Protein AF-A0A358SRI5-F1 (afdb_monomer_lite)

Radius of gyration: 33.89 Å; chains: 1; bounding box: 80×98×76 Å

Sequence (292 aa):
MRYRLMATYRGAPYEAGIGPTGADVVLFAACPPPEELGFEPATGHWRKQLPIQEVEAVWESRPTGMFRGERCIILDDLGDRLHLGYLGQDGYLAAQLGYWQVDRGVFELVTARDEVTDIVEERADYPRLPGRPAPGRDLQPAPAAPVSGPAPATCPPAGFSDSAPGADPSGSLPAGFSPAGLNDRSGVALPPAAERRLPLEAAAMEAAARHRAAAERDSRAARPAPASPAPRRRRSAQPVATQCIFAELAALAAIPESAYAIGAAVDGALCLVPTPAGYEVFSAAGGLRRDV

Structure (mmCIF, N/CA/C/O backbone):
data_AF-A0A358SRI5-F1
#
_entry.id   AF-A0A358SRI5-F1
#
loop_
_atom_site.group_PDB
_atom_site.id
_atom_site.type_symbol
_atom_site.label_atom_id
_atom_site.label_alt_id
_atom_site.label_comp_id
_atom_site.label_asym_id
_atom_site.label_entity_id
_atom_site.label_seq_id
_atom_site.pdbx_PDB_ins_code
_atom_site.Cartn_x
_atom_site.Cartn_y
_atom_site.Cartn_z
_atom_site.occupancy
_atom_site.B_iso_or_equiv
_atom_site.auth_seq_id
_atom_site.auth_comp_id
_atom_site.auth_asym_id
_atom_site.auth_atom_id
_atom_site.pdbx_PDB_model_num
ATOM 1 N N . MET A 1 1 ? -10.230 -3.582 -2.782 1.00 72.69 1 MET A N 1
ATOM 2 C CA . MET A 1 1 ? -9.403 -2.368 -2.940 1.00 72.69 1 MET A CA 1
ATOM 3 C C . MET A 1 1 ? -8.265 -2.459 -1.947 1.00 72.69 1 MET A C 1
ATOM 5 O O . MET A 1 1 ? -8.536 -2.563 -0.764 1.00 72.69 1 MET A O 1
ATOM 9 N N . ARG A 1 2 ? -7.018 -2.473 -2.414 1.00 80.31 2 ARG A N 1
ATOM 10 C CA . ARG A 1 2 ? -5.835 -2.591 -1.552 1.00 80.31 2 ARG A CA 1
ATOM 11 C C . ARG A 1 2 ? -4.827 -1.517 -1.915 1.00 80.31 2 ARG A C 1
ATOM 13 O O . ARG A 1 2 ? -4.828 -1.054 -3.060 1.00 80.31 2 ARG A O 1
ATOM 20 N N . TYR A 1 3 ? -3.966 -1.171 -0.968 1.00 83.38 3 TYR A N 1
ATOM 21 C CA . TYR A 1 3 ? -2.805 -0.341 -1.250 1.00 83.38 3 TYR A CA 1
ATOM 22 C C . TYR A 1 3 ? -1.967 -0.975 -2.368 1.00 83.38 3 TYR A C 1
ATOM 24 O O . TYR A 1 3 ? -1.599 -2.150 -2.296 1.00 83.38 3 TYR A O 1
ATOM 32 N N . ARG A 1 4 ? -1.687 -0.209 -3.423 1.00 90.00 4 ARG A N 1
ATOM 33 C CA . ARG A 1 4 ? -0.910 -0.684 -4.573 1.00 90.00 4 ARG A CA 1
ATOM 34 C C . ARG A 1 4 ? -0.118 0.448 -5.196 1.00 90.00 4 ARG A C 1
ATOM 36 O O . ARG A 1 4 ? -0.576 1.590 -5.254 1.00 90.00 4 ARG A O 1
ATOM 43 N N . LEU A 1 5 ? 1.052 0.112 -5.711 1.00 92.19 5 LEU A N 1
ATOM 44 C CA . LEU A 1 5 ? 1.815 1.021 -6.542 1.00 92.19 5 LEU A CA 1
ATOM 45 C C . LEU A 1 5 ? 1.329 0.898 -7.987 1.00 92.19 5 LEU A C 1
ATOM 47 O O . LEU A 1 5 ? 1.090 -0.199 -8.487 1.00 92.19 5 LEU A O 1
ATOM 51 N N . MET A 1 6 ? 1.170 2.033 -8.649 1.00 94.19 6 MET A N 1
ATOM 52 C CA . MET A 1 6 ? 0.674 2.146 -10.010 1.00 94.19 6 MET A CA 1
ATOM 53 C C . MET A 1 6 ? 1.664 2.945 -10.854 1.00 94.19 6 MET A C 1
ATOM 55 O O . MET A 1 6 ? 2.340 3.846 -10.354 1.00 94.19 6 MET A O 1
ATOM 59 N N . ALA A 1 7 ? 1.729 2.645 -12.146 1.00 94.12 7 ALA A N 1
ATOM 60 C CA . ALA A 1 7 ? 2.514 3.411 -13.100 1.00 94.12 7 ALA A CA 1
ATOM 61 C C . ALA A 1 7 ? 1.752 3.631 -14.409 1.00 94.12 7 ALA A C 1
ATOM 63 O O . ALA A 1 7 ? 1.018 2.756 -14.864 1.00 94.12 7 ALA A O 1
ATOM 64 N N . THR A 1 8 ? 1.949 4.794 -15.034 1.00 93.56 8 THR A N 1
ATOM 65 C CA . THR A 1 8 ? 1.432 5.079 -16.377 1.00 93.56 8 THR A CA 1
ATOM 66 C C . THR A 1 8 ? 2.497 4.683 -17.382 1.00 93.56 8 THR A C 1
ATOM 68 O O . THR A 1 8 ? 3.614 5.206 -17.346 1.00 93.56 8 THR A O 1
ATOM 71 N N . TYR A 1 9 ? 2.139 3.797 -18.304 1.00 92.88 9 TYR A N 1
ATOM 72 C CA . TYR A 1 9 ? 2.978 3.414 -19.430 1.00 92.88 9 TYR A CA 1
ATOM 73 C C . TYR A 1 9 ? 2.175 3.507 -20.725 1.00 92.88 9 TYR A C 1
ATOM 75 O O . TYR A 1 9 ? 1.124 2.878 -20.853 1.00 92.88 9 TYR A O 1
ATOM 83 N N . ARG A 1 10 ? 2.661 4.310 -21.679 1.00 90.75 10 ARG A N 1
ATOM 84 C CA . ARG A 1 10 ? 1.976 4.614 -22.947 1.00 90.75 10 ARG A CA 1
ATOM 85 C C . ARG A 1 10 ? 0.519 5.054 -22.737 1.00 90.75 10 ARG A C 1
ATOM 87 O O . ARG A 1 10 ? -0.390 4.554 -23.394 1.00 90.75 10 ARG A O 1
ATOM 94 N N . GLY A 1 11 ? 0.300 5.953 -21.778 1.00 89.19 11 GLY A N 1
ATOM 95 C CA . GLY A 1 11 ? -1.018 6.503 -21.443 1.00 89.19 11 GLY A CA 1
ATOM 96 C C . GLY A 1 11 ? -1.978 5.583 -20.671 1.00 89.19 11 GLY A C 1
ATOM 97 O O . GLY A 1 11 ? -3.072 6.029 -20.331 1.00 89.19 11 GLY A O 1
ATOM 98 N N . ALA A 1 12 ? -1.600 4.339 -20.351 1.00 90.69 12 ALA A N 1
ATOM 99 C CA . ALA A 1 12 ? -2.437 3.408 -19.586 1.00 90.69 12 ALA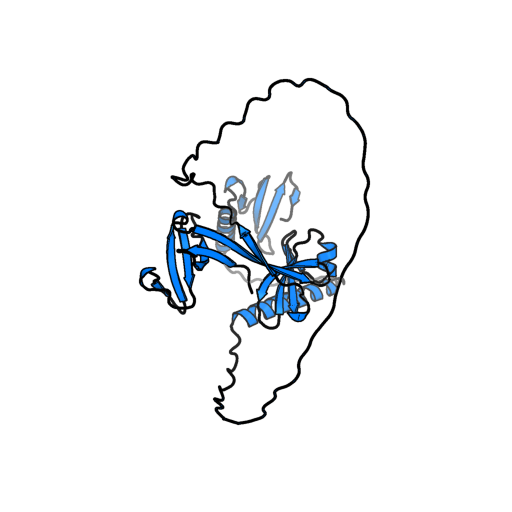 A CA 1
ATOM 100 C C . ALA A 1 12 ? -1.861 3.124 -18.182 1.00 90.69 12 ALA A C 1
ATOM 102 O O . ALA A 1 12 ? -0.640 2.998 -18.045 1.00 90.69 12 ALA A O 1
ATOM 103 N N . PRO A 1 13 ? -2.704 3.022 -17.133 1.00 92.38 13 PRO A N 1
ATOM 104 C CA . PRO A 1 13 ? -2.262 2.683 -15.785 1.00 92.38 13 PRO A CA 1
ATOM 105 C C . PRO A 1 13 ? -2.092 1.167 -15.609 1.00 92.38 13 PRO A C 1
ATOM 107 O O . PRO A 1 13 ? -2.982 0.389 -15.947 1.00 92.38 13 PRO A O 1
ATOM 110 N N . TYR A 1 14 ? -0.979 0.760 -15.006 1.00 92.69 14 TYR A N 1
ATOM 111 C CA . TYR A 1 14 ? -0.663 -0.627 -14.663 1.00 92.69 14 TYR A CA 1
ATOM 112 C C . TYR A 1 14 ? -0.259 -0.733 -13.194 1.00 92.69 14 TYR A C 1
ATOM 114 O O . TYR A 1 14 ? 0.302 0.212 -12.639 1.00 92.69 14 TYR A O 1
ATOM 122 N N . GLU A 1 15 ? -0.523 -1.883 -12.571 1.00 92.88 15 GLU A N 1
ATOM 123 C CA . GLU A 1 15 ? 0.041 -2.196 -11.253 1.00 92.88 15 GLU A CA 1
ATOM 124 C C . GLU A 1 15 ? 1.558 -2.338 -11.401 1.00 92.88 15 GLU A C 1
ATOM 126 O O . GLU A 1 15 ? 2.044 -2.884 -12.391 1.00 92.88 15 GLU A O 1
ATOM 131 N N . ALA A 1 16 ? 2.312 -1.791 -10.456 1.00 94.00 16 ALA A N 1
ATOM 132 C CA . ALA A 1 16 ? 3.754 -1.658 -10.554 1.00 94.00 16 ALA A CA 1
ATOM 133 C C . ALA A 1 16 ? 4.449 -2.222 -9.311 1.00 94.00 16 ALA A C 1
ATOM 135 O O . ALA A 1 16 ? 3.947 -2.127 -8.196 1.00 94.00 16 ALA A O 1
ATOM 136 N N . GLY A 1 17 ? 5.643 -2.769 -9.499 1.00 91.62 17 GLY A N 1
ATOM 137 C CA . GLY A 1 17 ? 6.594 -3.072 -8.435 1.00 91.62 17 GLY A CA 1
ATOM 138 C C . GLY A 1 17 ? 7.906 -2.347 -8.699 1.00 91.62 17 GLY A C 1
ATOM 139 O O . GLY A 1 17 ? 8.359 -2.300 -9.842 1.00 91.62 17 GLY A O 1
ATOM 140 N N . ILE A 1 18 ? 8.522 -1.783 -7.662 1.00 91.12 18 ILE A N 1
ATOM 141 C CA . ILE A 1 18 ? 9.862 -1.192 -7.761 1.00 91.12 18 ILE A CA 1
ATOM 142 C C . ILE A 1 18 ? 10.902 -2.285 -7.524 1.00 91.12 18 ILE A C 1
ATOM 144 O O . ILE A 1 18 ? 10.808 -3.046 -6.561 1.00 91.12 18 ILE A O 1
ATOM 148 N N . GLY A 1 19 ? 11.888 -2.373 -8.414 1.00 85.88 19 GLY A N 1
ATOM 149 C CA . GLY A 1 19 ? 13.025 -3.269 -8.251 1.00 85.88 19 GLY A CA 1
ATOM 150 C C . GLY A 1 19 ? 13.899 -2.880 -7.047 1.00 85.88 19 GLY A C 1
ATOM 151 O O . GLY A 1 19 ? 13.838 -1.745 -6.578 1.00 85.88 19 GLY A O 1
ATOM 152 N N . PRO A 1 20 ? 14.780 -3.772 -6.563 1.00 82.62 20 PRO A N 1
ATOM 153 C CA . PRO A 1 20 ? 15.563 -3.554 -5.338 1.00 82.62 20 PRO A CA 1
ATOM 154 C C . PRO A 1 20 ? 16.428 -2.287 -5.350 1.00 82.62 20 PRO A C 1
ATOM 156 O O . PRO A 1 20 ? 16.731 -1.719 -4.306 1.00 82.62 20 PRO A O 1
ATOM 159 N N . THR A 1 21 ? 16.847 -1.854 -6.539 1.00 83.81 21 THR A N 1
ATOM 160 C CA . THR A 1 21 ? 17.703 -0.682 -6.756 1.00 83.81 21 THR A CA 1
ATOM 161 C C . THR A 1 21 ? 16.921 0.624 -6.889 1.00 83.81 21 THR A C 1
ATOM 163 O O . THR A 1 21 ? 17.531 1.687 -6.969 1.00 83.81 21 THR A O 1
ATOM 166 N N . GLY A 1 22 ? 15.589 0.573 -6.993 1.00 83.06 22 GLY A N 1
ATOM 167 C CA . GLY A 1 22 ? 14.766 1.738 -7.328 1.00 83.06 22 GLY A CA 1
ATOM 168 C C . GLY A 1 22 ? 14.853 2.194 -8.791 1.00 83.06 22 GLY A C 1
ATOM 169 O O . GLY A 1 22 ? 14.108 3.086 -9.191 1.00 83.06 22 GLY A O 1
ATOM 170 N N . ALA A 1 23 ? 15.751 1.608 -9.590 1.00 86.19 23 ALA A N 1
ATOM 171 C CA . ALA A 1 23 ? 16.003 2.018 -10.972 1.00 86.19 23 ALA A CA 1
ATOM 172 C C . ALA A 1 23 ? 15.073 1.335 -11.983 1.00 86.19 23 ALA A C 1
ATOM 174 O O . ALA A 1 23 ? 14.812 1.893 -13.049 1.00 86.19 23 ALA A O 1
ATOM 175 N N . ASP A 1 24 ? 14.556 0.159 -11.632 1.00 91.69 24 ASP A N 1
ATOM 176 C CA . ASP A 1 24 ? 13.694 -0.650 -12.485 1.00 91.69 24 ASP A CA 1
ATOM 177 C C . ASP A 1 24 ? 12.276 -0.708 -11.922 1.00 91.69 24 ASP A C 1
ATOM 179 O O . ASP A 1 24 ? 12.066 -0.729 -10.707 1.00 91.69 24 ASP A O 1
ATOM 183 N N . VAL A 1 25 ? 11.302 -0.777 -12.823 1.00 92.88 25 VAL A N 1
ATOM 184 C CA . VAL A 1 25 ? 9.889 -0.984 -12.521 1.00 92.88 25 VAL A CA 1
ATOM 185 C C . VAL A 1 25 ? 9.414 -2.228 -13.252 1.00 92.88 25 VAL A C 1
ATOM 187 O O . VAL A 1 25 ? 9.701 -2.430 -14.433 1.00 92.88 25 VAL A O 1
ATOM 190 N N . VAL A 1 26 ? 8.663 -3.065 -12.548 1.00 94.44 26 VAL A N 1
ATOM 191 C CA . VAL A 1 26 ? 7.943 -4.195 -13.129 1.00 94.44 26 VAL A CA 1
ATOM 192 C C . VAL A 1 26 ? 6.473 -3.822 -13.207 1.00 94.44 26 VAL A C 1
ATOM 194 O O . VAL A 1 26 ? 5.852 -3.576 -12.179 1.00 94.44 26 VAL A O 1
ATOM 197 N N . LEU A 1 27 ? 5.918 -3.767 -14.412 1.00 94.12 27 LEU A N 1
ATOM 198 C CA . LEU A 1 27 ? 4.490 -3.583 -14.645 1.00 94.12 27 LEU A CA 1
ATOM 199 C C . LEU A 1 27 ? 3.793 -4.935 -14.653 1.00 94.12 27 LEU A C 1
ATOM 201 O O . LEU A 1 27 ? 4.318 -5.890 -15.224 1.00 94.12 27 LEU A O 1
ATOM 205 N N . PHE A 1 28 ? 2.595 -4.986 -14.089 1.00 93.00 28 PHE A N 1
ATOM 206 C CA . PHE A 1 28 ? 1.732 -6.153 -14.030 1.00 93.00 28 PHE A CA 1
ATOM 207 C C . PHE A 1 28 ? 0.390 -5.841 -14.694 1.00 93.00 28 PHE A C 1
ATOM 209 O O . PHE A 1 28 ? -0.201 -4.780 -14.479 1.00 93.00 28 PHE A O 1
ATOM 216 N N . ALA A 1 29 ? -0.105 -6.783 -15.492 1.00 91.00 29 ALA A N 1
ATOM 217 C CA . ALA A 1 29 ? -1.421 -6.707 -16.112 1.00 91.00 29 ALA A CA 1
ATOM 218 C C . ALA A 1 29 ? -2.169 -8.035 -15.943 1.00 91.00 29 ALA A C 1
ATOM 220 O O . ALA A 1 29 ? -1.617 -9.108 -16.180 1.00 91.00 29 ALA A O 1
ATOM 221 N N . ALA A 1 30 ? -3.437 -7.970 -15.532 1.00 85.75 30 ALA A N 1
ATOM 222 C CA . ALA A 1 30 ? -4.273 -9.159 -15.342 1.00 85.75 30 ALA A CA 1
ATOM 223 C C . ALA A 1 30 ? -4.720 -9.783 -16.676 1.00 85.75 30 ALA A C 1
ATOM 225 O O . ALA A 1 30 ? -4.827 -11.001 -16.797 1.00 85.75 30 ALA A O 1
ATOM 226 N N . CYS A 1 31 ? -4.941 -8.946 -17.690 1.00 83.75 31 CYS A N 1
ATOM 227 C CA . CYS A 1 31 ? -5.300 -9.355 -19.046 1.00 83.75 31 CYS A CA 1
ATOM 228 C C . CYS A 1 31 ? -4.114 -9.138 -19.996 1.00 83.75 31 CYS A C 1
ATOM 230 O O . CYS A 1 31 ? -3.308 -8.245 -19.728 1.00 83.75 31 CYS A O 1
ATOM 232 N N . PRO A 1 32 ? -4.015 -9.906 -21.100 1.00 83.69 32 PRO A N 1
ATOM 233 C CA . PRO A 1 32 ? -2.991 -9.706 -22.124 1.00 83.69 32 PRO A CA 1
ATOM 234 C C . PRO A 1 32 ? -3.019 -8.271 -22.662 1.00 83.69 32 PRO A C 1
ATOM 236 O O . PRO A 1 32 ? -4.022 -7.875 -23.263 1.00 83.69 32 PRO A O 1
ATOM 239 N N . PRO A 1 33 ? -1.948 -7.483 -22.463 1.00 83.06 33 PRO A N 1
ATOM 240 C CA . PRO A 1 33 ? -1.806 -6.187 -23.112 1.00 83.06 33 PRO A CA 1
ATOM 241 C C . PRO A 1 33 ? -1.503 -6.372 -24.607 1.00 83.06 33 PRO A C 1
ATOM 243 O O . PRO A 1 33 ? -1.091 -7.462 -25.011 1.00 83.06 33 PRO A O 1
ATOM 246 N N . PRO A 1 34 ? -1.655 -5.326 -25.440 1.00 84.62 34 PRO A N 1
ATOM 247 C CA . PRO A 1 34 ? -1.235 -5.378 -26.838 1.00 84.62 34 PRO A CA 1
ATOM 248 C C . PRO A 1 34 ? 0.207 -5.886 -26.980 1.00 84.62 34 PRO A C 1
ATOM 250 O O . PRO A 1 34 ? 1.100 -5.410 -26.275 1.00 84.62 34 PRO A O 1
ATOM 253 N N . GLU A 1 35 ? 0.446 -6.826 -27.900 1.00 79.81 35 GLU A N 1
ATOM 254 C CA . GLU A 1 35 ? 1.755 -7.488 -28.076 1.00 79.81 35 GLU A CA 1
ATOM 255 C C . GLU A 1 35 ? 2.896 -6.488 -28.342 1.00 79.81 35 GLU A C 1
ATOM 257 O O . GLU A 1 35 ? 4.025 -6.687 -27.899 1.00 79.81 35 GLU A O 1
ATOM 262 N N . GLU A 1 36 ? 2.585 -5.352 -28.969 1.00 82.19 36 GLU A N 1
ATOM 263 C CA . GLU A 1 36 ? 3.490 -4.220 -29.230 1.00 82.19 36 GLU A CA 1
ATOM 264 C C . GLU A 1 36 ? 4.088 -3.587 -27.962 1.00 82.19 36 GLU A C 1
ATOM 266 O O . GLU A 1 36 ? 5.089 -2.863 -28.020 1.00 82.19 36 GLU A O 1
ATOM 271 N N . LEU A 1 37 ? 3.459 -3.816 -26.807 1.00 82.88 37 LEU A N 1
ATOM 272 C CA . LEU A 1 37 ? 3.968 -3.381 -25.513 1.00 82.88 37 LEU A CA 1
ATOM 273 C C . LEU A 1 37 ? 5.038 -4.331 -24.975 1.00 82.88 37 LEU A C 1
ATOM 275 O O . LEU A 1 37 ? 5.759 -3.939 -24.062 1.00 82.88 37 LEU A O 1
ATOM 279 N N . GLY A 1 38 ? 5.181 -5.542 -25.521 1.00 85.06 38 GLY A N 1
ATOM 280 C CA . GLY A 1 38 ? 6.210 -6.508 -25.135 1.00 85.06 38 GLY A CA 1
ATOM 281 C C . GLY A 1 38 ? 6.102 -6.941 -23.675 1.00 85.06 38 GLY A C 1
ATOM 282 O O . GLY A 1 38 ? 7.092 -6.868 -22.947 1.00 85.06 38 GLY A O 1
ATOM 283 N N . PHE A 1 39 ? 4.894 -7.296 -23.232 1.00 90.44 39 PHE A N 1
ATOM 284 C CA . PHE A 1 39 ? 4.686 -7.963 -21.949 1.00 90.44 39 PHE A CA 1
ATOM 285 C C . PHE A 1 39 ? 4.942 -9.462 -22.097 1.00 90.44 39 PHE A C 1
ATOM 287 O O . PHE A 1 39 ? 4.546 -10.081 -23.082 1.00 90.44 39 PHE A O 1
ATOM 294 N N . GLU A 1 40 ? 5.558 -10.048 -21.083 1.00 89.69 40 GLU A N 1
ATOM 295 C CA . GLU A 1 40 ? 5.805 -11.479 -20.996 1.00 89.69 40 GLU A CA 1
ATOM 296 C C . GLU A 1 40 ? 4.697 -12.156 -20.178 1.00 89.69 40 GLU A C 1
ATOM 298 O O . GLU A 1 40 ? 4.327 -11.651 -19.107 1.00 89.69 40 GLU A O 1
ATOM 303 N N . PRO A 1 41 ? 4.166 -13.303 -20.632 1.00 90.44 41 PRO A N 1
ATOM 304 C CA . PRO A 1 41 ? 3.226 -14.076 -19.839 1.00 90.44 41 PRO A CA 1
ATOM 305 C C . PRO A 1 41 ? 3.932 -14.673 -18.613 1.00 90.44 41 PRO A C 1
ATOM 307 O O . PRO A 1 41 ? 5.008 -15.263 -18.702 1.00 90.44 41 PRO A O 1
ATOM 310 N N . ALA A 1 42 ? 3.297 -14.540 -17.457 1.00 87.75 42 ALA A N 1
ATOM 311 C CA . ALA A 1 42 ? 3.672 -15.146 -16.188 1.00 87.75 42 ALA A CA 1
ATOM 312 C C . ALA A 1 42 ? 2.460 -15.898 -15.604 1.00 87.75 42 ALA A C 1
ATOM 314 O O . ALA A 1 42 ? 1.385 -15.952 -16.205 1.00 87.75 42 ALA A O 1
ATOM 315 N N . THR A 1 43 ? 2.624 -16.539 -14.447 1.00 84.62 43 THR A N 1
ATOM 316 C CA . THR A 1 43 ? 1.592 -17.400 -13.851 1.00 84.62 43 THR A CA 1
ATOM 317 C C . THR A 1 43 ? 0.324 -16.614 -13.498 1.00 84.62 43 THR A C 1
ATOM 319 O O . THR A 1 43 ? 0.223 -16.029 -12.425 1.00 84.62 43 THR A O 1
ATOM 322 N N . GLY A 1 44 ? -0.660 -16.624 -14.401 1.00 85.44 44 GLY A N 1
ATOM 323 C CA . GLY A 1 44 ? -1.956 -15.962 -14.216 1.00 85.44 44 GLY A CA 1
ATOM 324 C C . GLY A 1 44 ? -1.949 -14.444 -14.430 1.00 85.44 44 GLY A C 1
ATOM 325 O O . GLY A 1 44 ? -2.956 -13.801 -14.152 1.00 85.44 44 GLY A O 1
ATOM 326 N N . HIS A 1 45 ? -0.849 -13.866 -14.914 1.00 89.69 45 HIS A N 1
ATOM 327 C CA . HIS A 1 45 ? -0.743 -12.437 -15.206 1.00 89.69 45 HIS A CA 1
ATOM 328 C C . HIS A 1 45 ? 0.333 -12.174 -16.264 1.00 89.69 45 HIS A C 1
ATOM 330 O O . HIS A 1 45 ? 1.133 -13.041 -16.596 1.00 89.69 45 HIS A O 1
ATOM 336 N N . TRP A 1 46 ? 0.385 -10.953 -16.773 1.00 93.31 46 TRP A N 1
ATOM 337 C CA . TRP A 1 46 ? 1.402 -10.471 -17.698 1.00 93.31 46 TRP A CA 1
ATOM 338 C C . TRP A 1 46 ? 2.341 -9.538 -16.955 1.00 93.31 46 TRP A C 1
ATOM 340 O O . TRP A 1 46 ? 1.898 -8.801 -16.072 1.00 93.31 46 TRP A O 1
ATOM 350 N N . ARG A 1 47 ? 3.634 -9.576 -17.273 1.00 93.94 47 ARG A N 1
ATOM 351 C CA . ARG A 1 47 ? 4.621 -8.692 -16.651 1.00 93.94 47 ARG A CA 1
ATOM 352 C C . ARG A 1 47 ? 5.553 -8.056 -17.669 1.00 93.94 47 ARG A C 1
ATOM 354 O O . ARG A 1 47 ? 5.868 -8.664 -18.685 1.00 93.94 47 ARG A O 1
ATOM 361 N N . LYS A 1 48 ? 6.043 -6.859 -17.374 1.00 93.50 48 LYS A N 1
ATOM 362 C CA . LYS A 1 48 ? 7.082 -6.194 -18.164 1.00 93.50 48 LYS A CA 1
ATOM 363 C C . LYS A 1 48 ? 8.049 -5.484 -17.235 1.00 93.50 48 LYS A C 1
ATOM 365 O O . LYS A 1 48 ? 7.612 -4.674 -16.428 1.00 93.50 48 LYS A O 1
ATOM 370 N N . GLN A 1 49 ? 9.340 -5.761 -17.363 1.00 93.44 49 GLN A N 1
ATOM 371 C CA . GLN A 1 49 ? 10.377 -5.003 -16.668 1.00 93.44 49 GLN A CA 1
ATOM 372 C C . GLN A 1 49 ? 10.911 -3.904 -17.589 1.00 93.44 49 GLN A C 1
ATOM 374 O O . GLN A 1 49 ? 11.174 -4.151 -18.765 1.00 93.44 49 GLN A O 1
ATOM 379 N N . LEU A 1 50 ? 11.045 -2.694 -17.056 1.00 94.44 50 LEU A N 1
ATOM 380 C CA . LEU A 1 50 ? 11.608 -1.537 -17.745 1.00 94.44 50 LEU A CA 1
ATOM 381 C C . LEU A 1 50 ? 12.250 -0.583 -16.733 1.00 94.44 50 LEU A C 1
ATOM 383 O O . LEU A 1 50 ? 11.870 -0.594 -15.560 1.00 94.44 50 LEU A O 1
ATOM 387 N N . PRO A 1 51 ? 13.198 0.265 -17.152 1.00 92.44 51 PRO A N 1
ATOM 388 C CA . PRO A 1 51 ? 13.718 1.314 -16.287 1.00 92.44 51 PRO A CA 1
ATOM 389 C C . PRO A 1 51 ? 12.610 2.299 -15.885 1.00 92.44 51 PRO A C 1
ATOM 391 O O . PRO A 1 51 ? 11.732 2.645 -16.677 1.00 92.44 51 PRO A O 1
ATOM 394 N N . ILE A 1 52 ? 12.693 2.841 -14.669 1.00 89.81 52 ILE A N 1
ATOM 395 C CA . ILE A 1 52 ? 11.724 3.811 -14.123 1.00 89.81 52 ILE A CA 1
ATOM 396 C C . ILE A 1 52 ? 11.617 5.107 -14.947 1.00 89.81 52 ILE A C 1
ATOM 398 O O . ILE A 1 52 ? 10.660 5.864 -14.811 1.00 89.81 52 ILE A O 1
ATOM 402 N N . GLN A 1 53 ? 12.595 5.381 -15.811 1.00 91.00 53 GLN A N 1
ATOM 403 C CA . GLN A 1 53 ? 12.575 6.540 -16.705 1.00 91.00 53 GLN A CA 1
ATOM 404 C C . GLN A 1 53 ? 11.662 6.345 -17.923 1.00 91.00 53 GLN A C 1
ATOM 406 O O . GLN A 1 53 ? 11.239 7.329 -18.520 1.00 91.00 53 GLN A O 1
ATOM 411 N N . GLU A 1 54 ? 11.337 5.101 -18.282 1.00 92.12 54 GLU A N 1
ATOM 412 C CA . GLU A 1 54 ? 10.423 4.790 -19.388 1.00 92.12 54 GLU A CA 1
ATOM 413 C C . GLU A 1 54 ? 8.941 4.879 -18.985 1.00 92.12 54 GLU A C 1
ATOM 415 O O . GLU A 1 54 ? 8.068 4.887 -19.853 1.00 92.12 54 GLU A O 1
ATOM 420 N N . VAL A 1 55 ? 8.637 4.964 -17.683 1.00 92.06 55 VAL A N 1
ATOM 421 C CA . VAL A 1 55 ? 7.271 5.182 -17.189 1.00 92.06 55 VAL A CA 1
ATOM 422 C C . VAL A 1 55 ? 6.976 6.671 -17.017 1.00 92.06 55 VAL A C 1
ATOM 424 O O . VAL A 1 55 ? 7.737 7.432 -16.411 1.00 92.06 55 VAL A O 1
ATOM 427 N N . GLU A 1 56 ? 5.818 7.091 -17.516 1.00 92.50 56 GLU A N 1
ATOM 428 C CA . GLU A 1 56 ? 5.403 8.496 -17.541 1.00 92.50 56 GLU A CA 1
ATOM 429 C C . GLU A 1 56 ? 5.176 9.033 -16.125 1.00 92.50 56 GLU A C 1
ATOM 431 O O . GLU A 1 56 ? 5.610 10.133 -15.787 1.00 92.50 56 GLU A O 1
ATOM 436 N N . ALA A 1 57 ? 4.547 8.229 -15.268 1.00 90.75 57 ALA A N 1
ATOM 437 C CA . ALA A 1 57 ? 4.280 8.564 -13.877 1.00 90.75 57 ALA A CA 1
ATOM 438 C C . ALA A 1 57 ? 4.270 7.301 -13.015 1.00 90.75 57 ALA A C 1
ATOM 440 O O . ALA A 1 57 ? 3.938 6.225 -13.505 1.00 90.75 57 ALA A O 1
ATOM 441 N N . VAL A 1 58 ? 4.615 7.449 -11.735 1.00 92.62 58 VAL A N 1
ATOM 442 C CA . VAL A 1 58 ? 4.490 6.404 -10.710 1.00 92.62 58 VAL A CA 1
ATOM 443 C C . VAL A 1 58 ? 3.783 7.021 -9.509 1.00 92.62 58 VAL A C 1
ATOM 445 O O . VAL A 1 58 ? 4.142 8.123 -9.093 1.00 92.62 58 VAL A O 1
ATOM 448 N N . TRP A 1 59 ? 2.770 6.346 -8.981 1.00 93.25 59 TRP A N 1
ATOM 449 C CA . TRP A 1 59 ? 1.991 6.819 -7.840 1.00 93.25 59 TRP A CA 1
ATOM 450 C C . TRP A 1 59 ? 1.491 5.664 -6.983 1.00 93.25 59 TRP A C 1
ATOM 452 O O . TRP A 1 59 ? 1.289 4.548 -7.454 1.00 93.25 59 TRP A O 1
ATOM 462 N N . GLU A 1 60 ? 1.252 5.950 -5.716 1.00 92.81 60 GLU A N 1
ATOM 463 C CA . GLU A 1 60 ? 0.583 5.059 -4.782 1.00 92.81 60 GLU A CA 1
ATOM 464 C C . GLU A 1 60 ? -0.928 5.275 -4.902 1.00 92.81 60 GLU A C 1
ATOM 466 O O . GLU A 1 60 ? -1.422 6.399 -4.793 1.00 92.81 60 GLU A O 1
ATOM 471 N N . SER A 1 61 ? -1.670 4.198 -5.149 1.00 92.62 61 SER A N 1
ATOM 472 C CA . SER A 1 61 ? -3.125 4.153 -5.014 1.00 92.62 61 SER A CA 1
ATOM 473 C C . SER A 1 61 ? -3.428 3.737 -3.576 1.00 92.62 61 SER A C 1
ATOM 475 O O . SER A 1 61 ? -3.192 2.592 -3.181 1.00 92.62 61 SER A O 1
ATOM 477 N N . ARG A 1 62 ? -3.879 4.708 -2.780 1.00 92.06 62 ARG A N 1
ATOM 478 C CA . ARG A 1 62 ? -4.124 4.596 -1.341 1.00 92.06 62 ARG A CA 1
ATOM 479 C C . ARG A 1 62 ? -5.628 4.672 -1.096 1.00 92.06 62 ARG A C 1
ATOM 481 O O . ARG A 1 62 ? -6.165 5.774 -1.026 1.00 92.06 62 ARG A O 1
ATOM 488 N N . PRO A 1 63 ? -6.329 3.536 -0.996 1.00 93.69 63 PRO A N 1
ATOM 489 C CA . PRO A 1 63 ? -7.730 3.562 -0.611 1.00 93.69 63 PRO A CA 1
ATOM 490 C C . PRO A 1 63 ? -7.836 4.051 0.839 1.00 93.69 63 PRO A C 1
ATOM 492 O O . PRO A 1 63 ? -7.309 3.419 1.754 1.00 93.69 63 PRO A O 1
ATOM 495 N N . THR A 1 64 ? -8.474 5.196 1.047 1.00 95.25 64 THR A N 1
ATOM 496 C CA . THR A 1 64 ? -8.739 5.785 2.365 1.00 95.25 64 THR A CA 1
ATOM 497 C C . THR A 1 64 ? -10.239 5.822 2.612 1.00 95.25 64 THR A C 1
ATOM 499 O O . THR A 1 64 ? -11.030 5.771 1.675 1.00 95.25 64 THR A O 1
ATOM 502 N N . GLY A 1 65 ? -10.643 5.870 3.875 1.00 94.62 65 GLY A N 1
ATOM 503 C CA . GLY A 1 65 ? -12.048 5.962 4.257 1.00 94.62 65 GLY A CA 1
ATOM 504 C C . GLY A 1 65 ? -12.220 6.442 5.690 1.00 94.62 65 GLY A C 1
ATOM 505 O O . GLY A 1 65 ? -11.252 6.810 6.364 1.00 94.62 65 GLY A O 1
ATOM 506 N N . MET A 1 66 ? -13.460 6.414 6.161 1.00 95.94 66 MET A N 1
ATOM 507 C CA . MET A 1 66 ? -13.854 6.806 7.509 1.00 95.94 66 MET A CA 1
ATOM 508 C C . MET A 1 66 ? -14.327 5.581 8.288 1.00 95.94 66 MET A C 1
ATOM 510 O O . MET A 1 66 ? -15.250 4.887 7.870 1.00 95.94 66 MET A O 1
ATOM 514 N N . PHE A 1 67 ? -13.723 5.333 9.446 1.00 96.06 67 PHE A N 1
ATOM 515 C CA . PHE A 1 67 ? -14.152 4.300 10.379 1.00 96.06 67 PHE A CA 1
ATOM 516 C C . PHE A 1 67 ? -14.543 4.953 11.702 1.00 96.06 67 PHE A C 1
ATOM 518 O O . PHE A 1 67 ? -13.702 5.539 12.384 1.00 96.06 67 PHE A O 1
ATOM 525 N N . ARG A 1 68 ? -15.834 4.879 12.057 1.00 94.19 68 ARG A N 1
ATOM 526 C CA . ARG A 1 68 ? -16.393 5.450 13.304 1.00 94.19 68 ARG A CA 1
ATOM 527 C C . ARG A 1 68 ? -16.010 6.920 13.552 1.00 94.19 68 ARG A C 1
ATOM 529 O O . ARG A 1 68 ? -15.850 7.337 14.694 1.00 94.19 68 ARG A O 1
ATOM 536 N N . GLY A 1 69 ? -15.890 7.701 12.478 1.00 92.19 69 GLY A N 1
ATOM 537 C CA . GLY A 1 69 ? -15.552 9.126 12.532 1.00 92.19 69 GLY A CA 1
ATOM 538 C C . GLY A 1 69 ? -14.065 9.455 12.380 1.00 92.19 69 GLY A C 1
ATOM 539 O O . GLY A 1 69 ? -13.749 10.629 12.224 1.00 92.19 69 GLY A O 1
ATOM 540 N N . GLU A 1 70 ? -13.173 8.461 12.327 1.00 95.25 70 GLU A N 1
ATOM 541 C CA . GLU A 1 70 ? -11.734 8.672 12.126 1.00 95.25 70 GLU A CA 1
ATOM 542 C C . GLU A 1 70 ? -11.254 8.225 10.743 1.00 95.25 70 GLU A C 1
ATOM 544 O O . GLU A 1 70 ? -11.746 7.244 10.179 1.00 95.25 70 GLU A O 1
ATOM 549 N N . ARG A 1 71 ? -10.250 8.929 10.200 1.00 94.56 71 ARG A N 1
ATOM 550 C CA . ARG A 1 71 ? -9.639 8.569 8.912 1.00 94.56 71 ARG A CA 1
ATOM 551 C C . ARG A 1 71 ? -8.801 7.302 9.045 1.00 94.56 71 ARG A C 1
ATOM 553 O O . ARG A 1 71 ? -7.945 7.183 9.924 1.00 94.56 71 ARG A O 1
ATOM 560 N N . CYS A 1 72 ? -8.993 6.390 8.103 1.00 94.25 72 CYS A N 1
ATOM 561 C CA . CYS A 1 72 ? -8.247 5.145 8.003 1.00 94.25 72 CYS A CA 1
ATOM 562 C C . CYS A 1 72 ? -7.747 4.917 6.573 1.00 94.25 72 CYS A C 1
ATOM 564 O O . CYS A 1 72 ? -8.298 5.452 5.607 1.00 94.25 72 CYS A O 1
ATOM 566 N N . ILE A 1 73 ? -6.681 4.131 6.446 1.00 94.81 73 ILE A N 1
ATOM 567 C CA . ILE A 1 73 ? -6.209 3.586 5.173 1.00 94.81 73 ILE A CA 1
ATOM 568 C C . ILE A 1 73 ? -6.604 2.117 5.095 1.00 94.81 73 ILE A C 1
ATOM 570 O O . ILE A 1 73 ? -6.480 1.389 6.074 1.00 94.81 73 ILE A O 1
ATOM 574 N N . ILE A 1 74 ? -7.073 1.670 3.938 1.00 95.62 74 ILE A N 1
ATOM 575 C CA . ILE A 1 74 ? -7.392 0.268 3.691 1.00 95.62 74 ILE A CA 1
ATOM 576 C C . ILE A 1 74 ? -6.109 -0.415 3.214 1.00 95.62 74 ILE A C 1
ATOM 578 O O . ILE A 1 74 ? -5.583 -0.125 2.137 1.00 95.62 74 ILE A O 1
ATOM 582 N N . LEU A 1 75 ? -5.586 -1.305 4.047 1.00 93.25 75 LEU A N 1
ATOM 583 C CA . LEU A 1 75 ? -4.392 -2.092 3.764 1.00 93.25 75 LEU A CA 1
ATOM 584 C C . LEU A 1 75 ? -4.743 -3.251 2.831 1.00 93.25 75 LEU A C 1
ATOM 586 O O . LEU A 1 75 ? -4.077 -3.438 1.812 1.00 93.25 75 LEU A O 1
ATOM 590 N N . ASP A 1 76 ? -5.835 -3.958 3.136 1.00 92.12 76 ASP A N 1
ATOM 591 C CA . ASP A 1 76 ? -6.304 -5.087 2.339 1.00 92.12 76 ASP A CA 1
ATOM 592 C C . ASP A 1 76 ? -7.834 -5.230 2.339 1.00 92.12 76 ASP A C 1
ATOM 594 O O . ASP A 1 76 ? -8.534 -4.789 3.257 1.00 92.12 76 ASP A O 1
ATOM 598 N N . ASP A 1 77 ? -8.344 -5.872 1.291 1.00 92.81 77 ASP A N 1
ATOM 599 C CA . ASP A 1 77 ? -9.763 -6.161 1.088 1.00 92.81 77 ASP A CA 1
ATOM 600 C C . ASP A 1 77 ? -9.980 -7.671 1.088 1.00 92.81 77 ASP A C 1
ATOM 602 O O . ASP A 1 77 ? -9.651 -8.360 0.121 1.00 92.81 77 ASP A O 1
ATOM 606 N N . LEU A 1 78 ? -10.542 -8.170 2.187 1.00 92.94 78 LEU A N 1
ATOM 607 C CA . LEU A 1 78 ? -10.780 -9.592 2.433 1.00 92.94 78 LEU A CA 1
ATOM 608 C C . LEU A 1 78 ? -12.190 -10.017 1.980 1.00 92.94 78 LEU A C 1
ATOM 610 O O . LEU A 1 78 ? -12.684 -11.065 2.390 1.00 92.94 78 LEU A O 1
ATOM 614 N N . GLY A 1 79 ? -12.869 -9.200 1.167 1.00 92.19 79 GLY A N 1
ATOM 615 C CA . GLY A 1 79 ? -14.233 -9.441 0.701 1.00 92.19 79 GLY A CA 1
ATOM 616 C C . GLY A 1 79 ? -15.277 -8.833 1.636 1.00 92.19 79 GLY A C 1
ATOM 617 O O . GLY A 1 79 ? -15.719 -7.703 1.422 1.00 92.19 79 GLY A O 1
ATOM 618 N N . ASP A 1 80 ? -15.690 -9.579 2.666 1.00 94.81 80 ASP A N 1
ATOM 619 C CA . ASP A 1 80 ? -16.692 -9.127 3.649 1.00 94.81 80 ASP A CA 1
ATOM 620 C C . ASP A 1 80 ? -16.108 -8.199 4.727 1.00 94.81 80 ASP A C 1
ATOM 622 O O . ASP A 1 80 ? -16.833 -7.486 5.428 1.00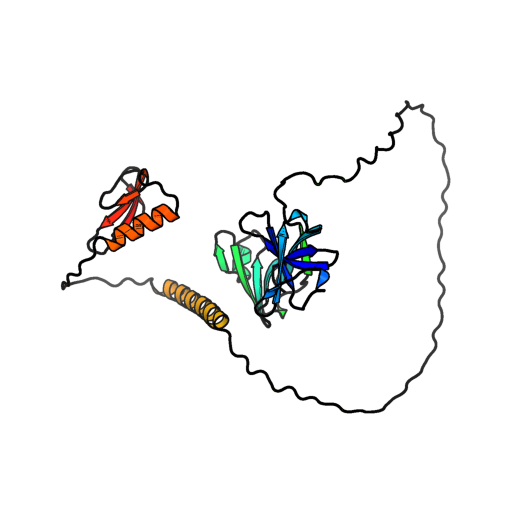 94.81 80 ASP A O 1
ATOM 626 N N . ARG A 1 81 ? -14.780 -8.186 4.837 1.00 96.38 81 ARG A N 1
ATOM 627 C CA . ARG A 1 81 ? -14.016 -7.449 5.837 1.00 96.38 81 ARG A CA 1
ATOM 628 C C . ARG A 1 81 ? -12.902 -6.641 5.197 1.00 96.38 81 ARG A C 1
ATOM 630 O O . ARG A 1 81 ? -12.363 -7.000 4.153 1.00 96.38 81 ARG A O 1
ATOM 637 N N . LEU A 1 82 ? -12.537 -5.559 5.867 1.00 95.94 82 LEU A N 1
ATOM 638 C CA . LEU A 1 82 ? -11.425 -4.699 5.498 1.00 95.94 82 LEU A CA 1
ATOM 639 C C . LEU A 1 82 ? -10.360 -4.744 6.585 1.00 95.94 82 LEU A C 1
ATOM 641 O O . LEU A 1 82 ? -10.676 -4.682 7.775 1.00 95.94 82 LEU A O 1
ATOM 645 N N . HIS A 1 83 ? -9.102 -4.827 6.163 1.00 96.31 83 HIS A N 1
ATOM 646 C CA . HIS A 1 83 ? -7.951 -4.606 7.028 1.00 96.31 83 HIS A CA 1
ATOM 647 C C . HIS A 1 83 ? -7.549 -3.140 6.920 1.00 96.31 83 HIS A C 1
ATOM 649 O O . HIS A 1 83 ? -7.227 -2.649 5.840 1.00 96.31 83 HIS A O 1
ATOM 655 N N . LEU A 1 84 ? -7.622 -2.435 8.038 1.00 95.88 84 LEU A N 1
ATOM 656 C CA . LEU A 1 84 ? -7.434 -1.001 8.153 1.00 95.88 84 LEU A CA 1
ATOM 657 C C . LEU A 1 84 ? -6.145 -0.683 8.904 1.00 95.88 84 LEU A C 1
ATOM 659 O O . LEU A 1 84 ? -5.816 -1.339 9.891 1.00 95.88 84 LEU A O 1
ATOM 663 N N . GLY A 1 85 ? -5.485 0.389 8.482 1.00 95.50 85 GLY A N 1
ATOM 664 C CA . GLY A 1 85 ? -4.474 1.106 9.243 1.00 95.50 85 GLY A CA 1
ATOM 665 C C . GLY A 1 85 ? -5.036 2.435 9.745 1.00 95.50 85 GLY A C 1
ATOM 666 O O . GLY A 1 85 ? -5.713 3.161 9.010 1.00 95.50 85 GLY A O 1
ATOM 667 N N . TYR A 1 86 ? -4.756 2.768 10.998 1.00 95.75 86 TYR A N 1
ATOM 668 C CA . TYR A 1 86 ? -5.130 4.053 11.579 1.00 95.75 86 TYR A CA 1
ATOM 669 C C . TYR A 1 86 ? -4.212 5.164 11.054 1.00 95.75 86 TYR A C 1
ATOM 671 O O . TYR A 1 86 ? -2.990 5.040 11.119 1.00 95.75 86 TYR A O 1
ATOM 679 N N . LEU A 1 87 ? -4.788 6.256 10.539 1.00 93.75 87 LEU A N 1
ATOM 680 C CA . LEU A 1 87 ? -4.014 7.408 10.050 1.00 93.75 87 LEU A CA 1
ATOM 681 C C . LEU A 1 87 ? -3.827 8.506 11.109 1.00 93.75 87 LEU A C 1
ATOM 683 O O . LEU A 1 87 ? -3.073 9.455 10.883 1.00 93.75 87 LEU A O 1
ATOM 687 N N . GLY A 1 88 ? -4.511 8.404 12.250 1.00 90.38 88 GLY A N 1
ATOM 688 C CA . GLY A 1 88 ? -4.368 9.351 13.350 1.00 90.38 88 GLY A CA 1
ATOM 689 C C . GLY A 1 88 ? -3.062 9.170 14.131 1.00 90.38 88 GLY A C 1
ATOM 690 O O . GLY A 1 88 ? -2.333 8.195 13.975 1.00 90.38 88 GLY A O 1
ATOM 691 N N . GLN A 1 89 ? -2.767 10.137 15.000 1.00 85.12 89 GLN A N 1
ATOM 692 C CA . GLN A 1 89 ? -1.573 10.132 15.861 1.00 85.12 89 GLN A CA 1
ATOM 693 C C . GLN A 1 89 ? -1.887 9.712 17.310 1.00 85.12 89 GLN A C 1
ATOM 695 O O . GLN A 1 89 ? -0.975 9.430 18.086 1.00 85.12 89 GLN A O 1
ATOM 700 N N . ASP A 1 90 ? -3.168 9.677 17.691 1.00 92.25 90 ASP A N 1
ATOM 701 C CA . ASP A 1 90 ? -3.601 9.369 19.055 1.00 92.25 90 ASP A CA 1
ATOM 702 C C . ASP A 1 90 ? -3.811 7.860 19.252 1.00 92.25 90 ASP A C 1
ATOM 704 O O . ASP A 1 90 ? -4.801 7.284 18.794 1.00 92.25 90 ASP A O 1
ATOM 708 N N . GLY A 1 91 ? -2.874 7.227 19.961 1.00 90.88 91 GLY A N 1
ATOM 709 C CA . GLY A 1 91 ? -2.941 5.805 20.290 1.00 90.88 91 GLY A CA 1
ATOM 710 C C . GLY A 1 91 ? -4.013 5.438 21.320 1.00 90.88 91 GLY A C 1
ATOM 711 O O . GLY A 1 91 ? -4.483 4.302 21.320 1.00 90.88 91 GLY A O 1
ATOM 712 N N . TYR A 1 92 ? -4.430 6.374 22.180 1.00 94.12 92 TYR A N 1
ATOM 713 C CA . TYR A 1 92 ? -5.526 6.139 23.121 1.00 94.12 92 TYR A CA 1
ATOM 714 C C . TYR A 1 92 ? -6.853 6.041 22.367 1.00 94.12 92 TYR A C 1
ATOM 716 O O . TYR A 1 92 ? -7.616 5.093 22.567 1.00 94.12 92 TYR A O 1
ATOM 724 N N . LEU A 1 93 ? -7.081 6.972 21.438 1.00 94.25 93 LEU A N 1
ATOM 725 C CA . LEU A 1 93 ? -8.245 6.942 20.560 1.00 94.25 93 LEU A CA 1
ATOM 726 C C . LEU A 1 93 ? -8.249 5.689 19.672 1.00 94.25 93 LEU A C 1
ATOM 728 O O . LEU A 1 93 ? -9.273 5.016 19.572 1.00 94.25 93 LEU A O 1
ATOM 732 N N . ALA A 1 94 ? -7.097 5.318 19.101 1.00 93.94 94 ALA A N 1
ATOM 733 C CA . ALA A 1 94 ? -6.963 4.091 18.314 1.00 93.94 94 ALA A CA 1
ATOM 734 C C . ALA A 1 94 ? -7.411 2.850 19.112 1.00 93.94 94 ALA A C 1
ATOM 736 O O . ALA A 1 94 ? -8.239 2.070 18.636 1.00 93.94 94 ALA A O 1
ATOM 737 N N . ALA A 1 95 ? -6.936 2.708 20.354 1.00 92.69 95 ALA A N 1
ATOM 738 C CA . ALA A 1 95 ? -7.322 1.607 21.233 1.00 92.69 95 ALA A CA 1
ATOM 739 C C . ALA A 1 95 ? -8.823 1.625 21.579 1.00 92.69 95 ALA A C 1
ATOM 741 O O . ALA A 1 95 ? -9.465 0.574 21.591 1.00 92.69 95 ALA A O 1
ATOM 742 N N . GLN A 1 96 ? -9.410 2.805 21.809 1.00 94.69 96 GLN A N 1
ATOM 743 C CA . GLN A 1 96 ? -10.846 2.951 22.076 1.00 94.69 96 GLN A CA 1
ATOM 744 C C . GLN A 1 96 ? -11.711 2.541 20.875 1.00 94.69 96 GLN A C 1
ATOM 746 O O . GLN A 1 96 ? -12.792 1.974 21.044 1.00 94.69 96 GLN A O 1
ATOM 751 N N . LEU A 1 97 ? -11.222 2.793 19.661 1.00 93.81 97 LEU A N 1
ATOM 752 C CA . LEU A 1 97 ? -11.862 2.379 18.414 1.00 93.81 97 LEU A CA 1
ATOM 753 C C . LEU A 1 97 ? -11.687 0.884 18.114 1.00 93.81 97 LEU A C 1
ATOM 755 O O . LEU A 1 97 ? -12.362 0.360 17.228 1.00 93.81 97 LEU A O 1
ATOM 759 N N . GLY A 1 98 ? -10.844 0.190 18.882 1.00 94.38 98 GLY A N 1
ATOM 760 C CA . GLY A 1 98 ? -10.587 -1.241 18.760 1.00 94.38 98 GLY A CA 1
ATOM 761 C C . GLY A 1 98 ? -9.373 -1.589 17.904 1.00 94.38 98 GLY A C 1
ATOM 762 O O . GLY A 1 98 ? -9.134 -2.775 17.682 1.00 94.38 98 GLY A O 1
ATOM 763 N N . TYR A 1 99 ? -8.598 -0.599 17.448 1.00 96.06 99 TYR A N 1
ATOM 764 C CA . TYR A 1 99 ? -7.317 -0.877 16.809 1.00 96.06 99 TYR A CA 1
ATOM 765 C C . TYR A 1 99 ? -6.341 -1.473 17.824 1.00 96.06 99 TYR A C 1
ATOM 767 O O . TYR A 1 99 ? -6.293 -1.064 18.987 1.00 96.06 99 TYR A O 1
ATOM 775 N N . TRP A 1 100 ? -5.517 -2.409 17.368 1.00 94.62 100 TRP A N 1
ATOM 776 C CA . TRP A 1 100 ? -4.396 -2.927 18.142 1.00 94.62 100 TRP A CA 1
ATOM 777 C C . TRP A 1 100 ? -3.086 -2.349 17.618 1.00 94.62 100 TRP A C 1
ATOM 779 O O . TRP A 1 100 ? -2.923 -2.094 16.426 1.00 94.62 100 TRP A O 1
ATOM 789 N N . GLN A 1 101 ? -2.134 -2.146 18.523 1.00 95.00 101 GLN A N 1
ATOM 790 C CA . GLN A 1 101 ? -0.805 -1.677 18.165 1.00 95.00 101 GLN A CA 1
ATOM 791 C C . GLN A 1 101 ? 0.035 -2.850 17.647 1.00 95.00 101 GLN A C 1
ATOM 793 O O . GLN A 1 101 ? 0.255 -3.813 18.380 1.00 95.00 101 GLN A O 1
ATOM 798 N N . VAL A 1 102 ? 0.483 -2.775 16.393 1.00 94.75 102 VAL A N 1
ATOM 799 C CA . VAL A 1 102 ? 1.376 -3.779 15.780 1.00 94.75 102 VAL A CA 1
ATOM 800 C C . VAL A 1 102 ? 2.838 -3.397 15.992 1.00 94.75 102 VAL A C 1
ATOM 802 O O . VAL A 1 102 ? 3.670 -4.254 16.273 1.00 94.75 102 VAL A O 1
ATOM 805 N N . ASP A 1 103 ? 3.128 -2.099 15.915 1.00 92.56 103 ASP A N 1
ATOM 806 C CA . ASP A 1 103 ? 4.423 -1.500 16.229 1.00 92.56 103 ASP A CA 1
ATOM 807 C C . ASP A 1 103 ? 4.207 -0.118 16.866 1.00 92.56 103 ASP A C 1
ATOM 809 O O . ASP A 1 103 ? 3.095 0.418 16.866 1.00 92.56 103 ASP A O 1
ATOM 813 N N . ARG A 1 104 ? 5.246 0.486 17.441 1.00 90.00 104 ARG A N 1
ATOM 814 C CA . ARG A 1 104 ? 5.160 1.785 18.108 1.00 90.00 104 ARG A CA 1
ATOM 815 C C . ARG A 1 104 ? 4.637 2.858 17.145 1.00 90.00 104 ARG A C 1
ATOM 817 O O . ARG A 1 104 ? 5.343 3.332 16.265 1.00 90.00 104 ARG A O 1
ATOM 824 N N . GLY A 1 105 ? 3.398 3.283 17.382 1.00 89.00 105 GLY A N 1
ATOM 825 C CA . GLY A 1 105 ? 2.689 4.266 16.554 1.00 89.00 105 GLY A CA 1
ATOM 826 C C . GLY A 1 105 ? 1.972 3.690 15.326 1.00 89.00 105 GLY A C 1
ATOM 827 O O . GLY A 1 105 ? 1.348 4.455 14.600 1.00 89.00 105 GLY A O 1
ATOM 828 N N . VAL A 1 106 ? 2.014 2.373 15.108 1.00 94.19 106 VAL A N 1
ATOM 829 C CA . VAL A 1 106 ? 1.317 1.681 14.016 1.00 94.19 106 VAL A CA 1
ATOM 830 C C . VAL A 1 106 ? 0.156 0.886 14.597 1.00 94.19 106 VAL A C 1
ATOM 832 O O . VAL A 1 106 ? 0.356 -0.034 15.393 1.00 94.19 106 VAL A O 1
ATOM 835 N N . PHE A 1 107 ? -1.062 1.248 14.201 1.00 95.94 107 PHE A N 1
ATOM 836 C CA . PHE A 1 107 ? -2.286 0.645 14.715 1.00 95.94 107 PHE A CA 1
ATOM 837 C C . PHE A 1 107 ? -3.123 0.075 13.576 1.00 95.94 107 PHE A C 1
ATOM 839 O O . PHE A 1 107 ? -3.377 0.762 12.585 1.00 95.94 107 PHE A O 1
ATOM 846 N N . GLU A 1 108 ? -3.579 -1.163 13.741 1.00 96.88 108 GLU A N 1
ATOM 847 C CA . GLU A 1 108 ? -4.334 -1.899 12.727 1.00 96.88 108 GLU A CA 1
ATOM 848 C C . GLU A 1 108 ? -5.644 -2.461 13.288 1.00 96.88 108 GLU A C 1
ATOM 850 O O . GLU A 1 108 ? -5.780 -2.674 14.493 1.00 96.88 108 GLU A O 1
ATOM 855 N N . LEU A 1 109 ? -6.626 -2.658 12.407 1.00 96.31 109 LEU A N 1
ATOM 856 C CA . LEU A 1 109 ? -7.937 -3.215 12.732 1.00 96.31 109 LEU A CA 1
ATOM 857 C C . LEU A 1 109 ? -8.484 -4.013 11.547 1.00 96.31 109 LEU A C 1
ATOM 859 O O . LEU A 1 109 ? -8.401 -3.564 10.413 1.00 96.31 109 LEU A O 1
ATOM 863 N N . VAL A 1 110 ? -9.113 -5.160 11.798 1.00 97.12 110 VAL A N 1
ATOM 864 C CA . VAL A 1 110 ? -9.957 -5.840 10.806 1.00 97.12 110 VAL A CA 1
ATOM 865 C C . VAL A 1 110 ? -11.410 -5.650 11.212 1.00 97.12 110 VAL A C 1
ATOM 867 O O . VAL A 1 110 ? -11.803 -6.062 12.304 1.00 97.12 110 VAL A O 1
ATOM 870 N N . THR A 1 111 ? -12.202 -5.033 10.341 1.00 97.31 111 THR A N 1
ATOM 871 C CA . THR A 1 111 ? -13.620 -4.740 10.587 1.00 97.31 111 THR A CA 1
ATOM 872 C C . THR A 1 111 ? -14.489 -5.127 9.392 1.00 97.31 111 THR A C 1
ATOM 874 O O . THR A 1 111 ? -13.970 -5.438 8.318 1.00 97.31 111 THR A O 1
ATOM 877 N N . ALA A 1 112 ? -15.807 -5.159 9.578 1.00 96.75 112 ALA A N 1
ATOM 878 C CA . ALA A 1 112 ? -16.750 -5.411 8.498 1.00 96.75 112 ALA A CA 1
ATOM 879 C C . ALA A 1 112 ? -16.715 -4.266 7.474 1.00 96.75 112 ALA A C 1
ATOM 881 O O . ALA A 1 112 ? -16.541 -3.098 7.828 1.00 96.75 112 ALA A O 1
ATOM 882 N N . ARG A 1 113 ? -16.844 -4.601 6.187 1.00 94.88 113 ARG A N 1
ATOM 883 C CA . ARG A 1 113 ? -16.721 -3.625 5.095 1.00 94.88 113 ARG A CA 1
ATOM 884 C C . ARG A 1 113 ? -17.723 -2.472 5.214 1.00 94.88 113 ARG A C 1
ATOM 886 O O . ARG A 1 113 ? -17.395 -1.345 4.864 1.00 94.88 113 ARG A O 1
ATOM 893 N N . ASP A 1 114 ? -18.928 -2.762 5.686 1.00 95.94 114 ASP A N 1
ATOM 894 C CA . ASP A 1 114 ? -20.029 -1.814 5.862 1.00 95.94 114 ASP A CA 1
ATOM 895 C C . ASP A 1 114 ? -19.834 -0.842 7.037 1.00 95.94 114 ASP A C 1
ATOM 897 O O . ASP A 1 114 ? -20.488 0.199 7.067 1.00 95.94 114 ASP A O 1
ATOM 901 N N . GLU A 1 115 ? -18.904 -1.113 7.962 1.00 95.81 115 GLU A N 1
ATOM 902 C CA . GLU A 1 115 ? -18.523 -0.154 9.012 1.00 95.81 115 GLU A CA 1
ATOM 903 C C . GLU A 1 115 ? -17.622 0.983 8.494 1.00 95.81 115 GLU A C 1
ATOM 905 O O . GLU A 1 115 ? -17.409 1.969 9.206 1.00 95.81 115 GLU A O 1
ATOM 910 N N . VAL A 1 116 ? -17.075 0.852 7.279 1.00 95.94 116 VAL A N 1
ATOM 911 C CA . VAL A 1 116 ? -16.180 1.841 6.668 1.00 95.94 116 VAL A CA 1
ATOM 912 C C . VAL A 1 116 ? -16.929 2.620 5.595 1.00 95.94 116 VAL 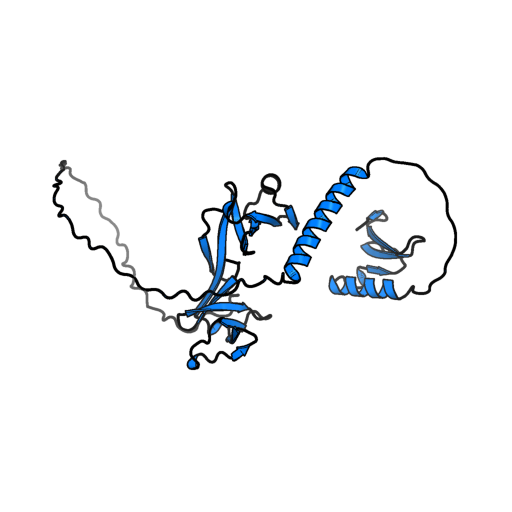A C 1
ATOM 914 O O . VAL A 1 116 ? -17.389 2.058 4.600 1.00 95.94 116 VAL A O 1
ATOM 917 N N . THR A 1 117 ? -17.026 3.932 5.780 1.00 96.25 117 THR A N 1
ATOM 918 C CA . THR A 1 117 ? -17.715 4.840 4.856 1.00 96.25 117 THR A CA 1
ATOM 919 C C . THR A 1 117 ? -16.728 5.703 4.082 1.00 96.25 117 THR A C 1
ATOM 921 O O . THR A 1 117 ? -15.532 5.718 4.370 1.00 96.25 117 THR A O 1
ATOM 924 N N . ASP A 1 118 ? -17.233 6.414 3.071 1.00 94.06 118 ASP A N 1
ATOM 925 C CA . ASP A 1 118 ? -16.478 7.416 2.306 1.00 94.06 118 ASP A CA 1
ATOM 926 C C . ASP A 1 118 ? -15.163 6.882 1.727 1.00 94.06 118 ASP A C 1
ATOM 928 O O . ASP A 1 118 ? -14.142 7.568 1.711 1.00 94.06 118 ASP A O 1
ATOM 932 N N . ILE A 1 119 ? -15.196 5.628 1.263 1.00 93.94 119 ILE A N 1
ATOM 933 C CA . ILE A 1 119 ? -14.028 4.985 0.672 1.00 93.94 119 ILE A CA 1
ATOM 934 C C . ILE A 1 119 ? -13.690 5.684 -0.645 1.00 93.94 119 ILE A C 1
ATOM 936 O O . ILE A 1 119 ? -14.468 5.638 -1.601 1.00 93.94 119 ILE A O 1
ATOM 940 N N . VAL A 1 120 ? -12.510 6.294 -0.700 1.00 94.00 120 VAL A N 1
ATOM 941 C CA . VAL A 1 120 ? -11.973 6.990 -1.871 1.00 94.00 120 VAL A CA 1
ATOM 942 C C . VAL A 1 120 ? -10.580 6.461 -2.201 1.00 94.00 120 VAL A C 1
ATOM 944 O O . VAL A 1 120 ? -9.781 6.166 -1.317 1.00 94.00 120 VAL A O 1
ATOM 947 N N . GLU A 1 121 ? -10.268 6.321 -3.490 1.00 92.56 121 GLU A N 1
ATOM 948 C CA . GLU A 1 121 ? -8.901 6.015 -3.921 1.00 92.56 121 GLU A CA 1
ATOM 949 C C . GLU A 1 121 ? -8.104 7.319 -4.031 1.00 92.56 121 GLU A C 1
ATOM 951 O O . GLU A 1 121 ? -8.252 8.077 -4.991 1.00 92.56 121 GLU A O 1
ATOM 956 N N . GLU A 1 122 ? -7.244 7.584 -3.049 1.00 90.81 122 GLU A N 1
ATOM 957 C CA . GLU A 1 122 ? -6.302 8.697 -3.112 1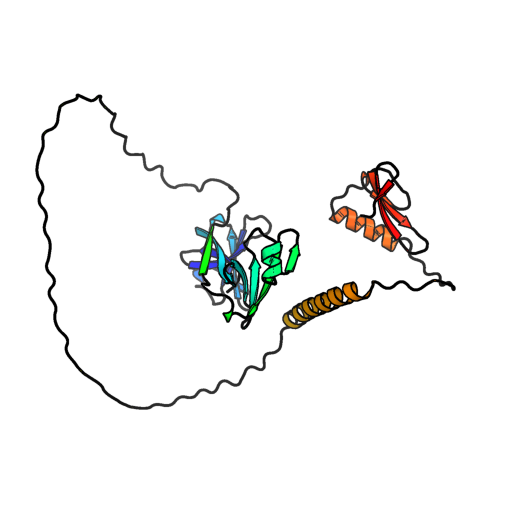.00 90.81 122 GLU A CA 1
ATOM 958 C C . GLU A 1 122 ? -5.080 8.315 -3.953 1.00 90.81 122 GLU A C 1
ATOM 960 O O . GLU A 1 122 ? -4.568 7.195 -3.892 1.00 90.81 122 GLU A O 1
ATOM 965 N N . ARG A 1 123 ? -4.595 9.273 -4.743 1.00 91.12 123 ARG A N 1
ATOM 966 C CA . ARG A 1 123 ? -3.361 9.150 -5.517 1.00 91.12 123 ARG A CA 1
ATOM 967 C C . ARG A 1 123 ? -2.276 9.984 -4.847 1.00 91.12 123 ARG A C 1
ATOM 969 O O . ARG A 1 123 ? -2.379 11.207 -4.833 1.00 91.12 123 ARG A O 1
ATOM 976 N N . ALA A 1 124 ? -1.240 9.329 -4.334 1.00 87.44 124 ALA A N 1
ATOM 977 C CA . ALA A 1 124 ? -0.052 9.995 -3.808 1.00 87.44 124 ALA A CA 1
ATOM 978 C C . ALA A 1 124 ? 1.120 9.790 -4.770 1.00 87.44 124 ALA A C 1
ATOM 980 O O . ALA A 1 124 ? 1.391 8.666 -5.189 1.00 87.44 124 ALA A O 1
ATOM 981 N N . ASP A 1 125 ? 1.806 10.864 -5.154 1.00 86.94 125 ASP A N 1
ATOM 982 C CA . ASP A 1 125 ? 2.960 10.748 -6.043 1.00 86.94 125 ASP A CA 1
ATOM 983 C C . ASP A 1 125 ? 4.079 9.964 -5.360 1.00 86.94 125 ASP A C 1
ATOM 985 O O . ASP A 1 125 ? 4.456 10.247 -4.220 1.00 86.94 125 ASP A O 1
ATOM 989 N N . TYR A 1 126 ? 4.618 8.972 -6.069 1.00 82.12 126 TYR A N 1
ATOM 990 C CA . TYR A 1 126 ? 5.720 8.187 -5.541 1.00 82.12 126 TYR A CA 1
ATOM 991 C C . TYR A 1 126 ? 6.999 9.029 -5.623 1.00 82.12 126 TYR A C 1
ATOM 993 O O . TYR A 1 126 ? 7.349 9.483 -6.723 1.00 82.12 126 TYR A O 1
ATOM 1001 N N . PRO A 1 127 ? 7.715 9.257 -4.506 1.00 75.38 127 PRO A N 1
ATOM 1002 C CA . PRO A 1 127 ? 8.927 10.055 -4.520 1.00 75.38 127 PRO A CA 1
ATOM 1003 C C . PRO A 1 127 ? 9.986 9.332 -5.349 1.00 75.38 127 PRO A C 1
ATOM 1005 O O . PRO A 1 127 ? 10.634 8.387 -4.902 1.00 75.38 127 PRO A O 1
ATOM 1008 N N . ARG A 1 128 ? 10.187 9.789 -6.587 1.00 64.19 128 ARG A N 1
ATOM 1009 C CA . ARG A 1 128 ? 11.366 9.408 -7.361 1.00 64.19 128 ARG A CA 1
ATOM 1010 C C . ARG A 1 128 ? 12.564 9.977 -6.607 1.00 64.19 128 ARG A C 1
ATOM 1012 O O . ARG A 1 128 ? 12.647 11.194 -6.434 1.00 64.19 128 ARG A O 1
ATOM 1019 N N . LEU A 1 129 ? 13.480 9.117 -6.151 1.00 50.97 129 LEU A N 1
ATOM 1020 C CA . LEU A 1 129 ? 14.821 9.560 -5.759 1.00 50.97 129 LEU A CA 1
ATOM 1021 C C . LEU A 1 129 ? 15.300 10.542 -6.841 1.00 50.97 129 LEU A C 1
ATOM 1023 O O . LEU A 1 129 ? 15.175 10.199 -8.021 1.00 50.97 129 LEU A O 1
ATOM 1027 N N . PRO A 1 130 ? 15.770 11.758 -6.498 1.00 42.00 130 PRO A N 1
ATOM 1028 C CA . PRO A 1 130 ? 16.171 12.760 -7.479 1.00 42.00 130 PRO A CA 1
ATOM 1029 C C . PRO A 1 130 ? 17.452 12.310 -8.192 1.00 42.00 130 PRO A C 1
ATOM 1031 O O . PRO A 1 130 ? 18.559 12.762 -7.920 1.00 42.00 130 PRO A O 1
ATOM 1034 N N . GLY A 1 131 ? 17.289 11.375 -9.119 1.00 43.41 131 GLY A N 1
ATOM 1035 C CA . GLY A 1 131 ? 18.281 10.882 -10.046 1.00 43.41 131 GLY A CA 1
ATOM 1036 C C . GLY A 1 131 ? 18.039 11.533 -11.394 1.00 43.41 131 GLY A C 1
ATOM 1037 O O . GLY A 1 131 ? 17.394 10.946 -12.254 1.00 43.41 131 GLY A O 1
ATOM 1038 N N . ARG A 1 132 ? 18.624 12.726 -11.548 1.00 42.41 132 ARG A N 1
ATOM 1039 C CA . ARG A 1 132 ? 18.833 13.472 -12.797 1.00 42.41 132 ARG A CA 1
ATOM 1040 C C . ARG A 1 132 ? 17.576 14.136 -13.406 1.00 42.41 132 ARG A C 1
ATOM 1042 O O . ARG A 1 132 ? 16.564 13.478 -13.624 1.00 42.41 132 ARG A O 1
ATOM 1049 N N . PRO A 1 133 ? 17.635 15.446 -13.723 1.00 36.34 133 PRO A N 1
ATOM 1050 C CA . PRO A 1 133 ? 16.574 16.110 -14.471 1.00 36.34 133 PRO A CA 1
ATOM 1051 C C . PRO A 1 133 ? 16.414 15.443 -15.841 1.00 36.34 133 PRO A C 1
ATOM 1053 O O . PRO A 1 133 ? 17.405 15.136 -16.510 1.00 36.34 133 PRO A O 1
ATOM 1056 N N . ALA A 1 134 ? 15.160 15.223 -16.237 1.00 46.00 134 ALA A N 1
ATOM 1057 C CA . ALA A 1 134 ? 14.802 14.752 -17.567 1.00 46.00 134 ALA A CA 1
ATOM 1058 C C . ALA A 1 134 ? 15.476 15.632 -18.641 1.00 46.00 134 ALA A C 1
ATOM 1060 O O . ALA A 1 134 ? 15.480 16.860 -18.497 1.00 46.00 134 ALA A O 1
ATOM 1061 N N . PRO A 1 135 ? 16.047 15.064 -19.717 1.00 44.69 135 PRO A N 1
ATOM 1062 C CA . PRO A 1 135 ? 16.473 15.878 -20.839 1.00 44.69 135 PRO A CA 1
ATOM 1063 C C . PRO A 1 135 ? 15.226 16.411 -21.552 1.00 44.69 135 PRO A C 1
ATOM 1065 O O . PRO A 1 135 ? 14.409 15.642 -22.048 1.00 44.69 135 PRO A O 1
ATOM 1068 N N . GLY A 1 136 ? 15.106 17.737 -21.610 1.00 47.78 136 GLY A N 1
ATOM 1069 C CA . GLY A 1 136 ? 14.259 18.420 -22.583 1.00 47.78 136 GLY A CA 1
ATOM 1070 C C . GLY A 1 136 ? 12.789 18.547 -22.200 1.00 47.78 136 GLY A C 1
ATOM 1071 O O . GLY A 1 136 ? 11.920 17.931 -22.807 1.00 47.78 136 GLY A O 1
ATOM 1072 N N . ARG A 1 137 ? 12.490 19.463 -21.277 1.00 44.25 137 ARG A N 1
ATOM 1073 C CA . ARG A 1 137 ? 11.353 20.355 -21.509 1.00 44.25 137 ARG A CA 1
ATOM 1074 C C . ARG A 1 137 ? 11.956 21.708 -21.825 1.00 44.25 137 ARG A C 1
ATOM 1076 O O . ARG A 1 137 ? 12.661 22.270 -20.989 1.00 44.25 137 ARG A O 1
ATOM 1083 N N . ASP A 1 138 ? 11.776 22.122 -23.072 1.00 42.50 138 ASP A N 1
ATOM 1084 C CA . ASP A 1 138 ? 12.308 23.354 -23.621 1.00 42.50 138 ASP A CA 1
ATOM 1085 C C . ASP A 1 138 ? 12.156 24.504 -22.631 1.00 42.50 138 ASP A C 1
ATOM 1087 O O . ASP A 1 138 ? 11.080 24.753 -22.081 1.00 42.50 138 ASP A O 1
ATOM 1091 N N . LEU A 1 139 ? 13.272 25.199 -22.422 1.00 43.97 139 LEU A N 1
ATOM 1092 C CA . LEU A 1 139 ? 13.293 26.563 -21.932 1.00 43.97 139 LEU A CA 1
ATOM 1093 C C . LEU A 1 139 ? 12.404 27.379 -22.868 1.00 43.97 139 LEU A C 1
ATOM 1095 O O . LEU A 1 139 ? 12.859 27.887 -23.889 1.00 43.97 139 LEU A O 1
ATOM 1099 N N . GLN A 1 140 ? 11.125 27.485 -22.533 1.00 47.06 140 GLN A N 1
ATOM 1100 C CA . GLN A 1 140 ? 10.276 28.517 -23.081 1.00 47.06 140 GLN A CA 1
ATOM 1101 C C . GLN A 1 140 ? 10.810 29.831 -22.493 1.00 47.06 140 GLN A C 1
ATOM 1103 O O . GLN A 1 140 ? 10.771 29.998 -21.270 1.00 47.06 140 GLN A O 1
ATOM 1108 N N . PRO A 1 141 ? 11.398 30.734 -23.300 1.00 43.31 141 PRO A N 1
ATOM 1109 C CA . PRO A 1 141 ? 11.869 32.003 -22.778 1.00 43.31 141 PRO A CA 1
ATOM 1110 C C . PRO A 1 141 ? 10.666 32.757 -22.211 1.00 43.31 141 PRO A C 1
ATOM 1112 O O . PRO A 1 141 ? 9.650 32.941 -22.883 1.00 43.31 141 PRO A O 1
ATOM 1115 N N . ALA A 1 142 ? 10.784 33.145 -20.943 1.00 44.69 142 ALA A N 1
ATOM 1116 C CA . ALA A 1 142 ? 9.796 33.950 -20.249 1.00 44.69 142 ALA A CA 1
ATOM 1117 C C . ALA A 1 142 ? 9.492 35.224 -21.063 1.00 44.69 142 ALA A C 1
ATOM 1119 O O . ALA A 1 142 ? 10.434 35.896 -21.498 1.00 44.69 142 ALA A O 1
ATOM 1120 N N . PRO A 1 143 ? 8.217 35.603 -21.266 1.00 44.91 143 PRO A N 1
ATOM 1121 C CA . PRO A 1 143 ? 7.912 36.942 -21.737 1.00 44.91 143 PRO A CA 1
ATOM 1122 C C . PRO A 1 143 ? 8.384 37.941 -20.675 1.00 44.91 143 PRO A C 1
ATOM 1124 O O . PRO A 1 143 ? 8.050 37.830 -19.495 1.00 44.91 143 PRO A O 1
ATOM 1127 N N . ALA A 1 144 ? 9.214 38.885 -21.111 1.00 39.31 144 ALA A N 1
ATOM 1128 C CA . ALA A 1 144 ? 9.770 39.945 -20.290 1.00 39.31 144 ALA A CA 1
ATOM 1129 C C . ALA A 1 144 ? 8.663 40.683 -19.521 1.00 39.31 144 ALA A C 1
ATOM 1131 O O . ALA A 1 144 ? 7.695 41.171 -20.106 1.00 39.31 144 ALA A O 1
ATOM 1132 N N . ALA A 1 145 ? 8.831 40.775 -18.203 1.00 48.06 145 ALA A N 1
ATOM 1133 C CA . ALA A 1 145 ? 8.026 41.642 -17.360 1.00 48.06 145 ALA A CA 1
ATOM 1134 C C . ALA A 1 145 ? 8.224 43.111 -17.790 1.00 48.06 145 ALA A C 1
ATOM 1136 O O . ALA A 1 145 ? 9.371 43.539 -17.957 1.00 48.06 145 ALA A O 1
ATOM 1137 N N . PRO A 1 146 ? 7.154 43.908 -17.961 1.00 43.19 146 PRO A N 1
ATOM 1138 C CA . PRO A 1 146 ? 7.299 45.336 -18.180 1.00 43.19 146 PRO A CA 1
ATOM 1139 C C . PRO A 1 146 ? 7.778 46.021 -16.893 1.00 43.19 146 PRO A C 1
ATOM 1141 O O . PRO A 1 146 ? 7.195 45.876 -15.819 1.00 43.19 146 PRO A O 1
ATOM 1144 N N . VAL A 1 147 ? 8.864 46.777 -17.047 1.00 46.84 147 VAL A N 1
ATOM 1145 C CA . VAL A 1 147 ? 9.430 47.718 -16.079 1.00 46.84 147 VAL A CA 1
ATOM 1146 C C . VAL A 1 147 ? 8.338 48.611 -15.482 1.00 46.84 147 VAL A C 1
ATOM 1148 O O . VAL A 1 147 ? 7.607 49.296 -16.197 1.00 46.84 147 VAL A O 1
ATOM 1151 N N . SER A 1 148 ? 8.255 48.616 -14.152 1.00 41.91 148 SER A N 1
ATOM 1152 C CA . SER A 1 148 ? 7.466 49.569 -13.377 1.00 41.91 148 SER A CA 1
ATOM 1153 C C . SER A 1 148 ? 8.085 50.966 -13.482 1.00 41.91 148 SER A C 1
ATOM 1155 O O . SER A 1 148 ? 9.176 51.212 -12.969 1.00 41.91 148 SER A O 1
ATOM 1157 N N . GLY A 1 149 ? 7.384 51.879 -14.154 1.00 42.69 149 GLY A N 1
ATOM 1158 C CA . GLY A 1 149 ? 7.625 53.320 -14.076 1.00 42.69 149 GLY A CA 1
ATOM 1159 C C . GLY A 1 149 ? 6.871 53.950 -12.891 1.00 42.69 149 GLY A C 1
ATOM 1160 O O . GLY A 1 149 ? 5.857 53.399 -12.455 1.00 42.69 149 GLY A O 1
ATOM 1161 N N . PRO A 1 150 ? 7.354 55.080 -12.345 1.00 46.34 150 PRO A N 1
ATOM 1162 C CA . PRO A 1 150 ? 6.793 55.697 -11.148 1.00 46.34 150 PRO A CA 1
ATOM 1163 C C . PRO A 1 150 ? 5.470 56.429 -11.419 1.00 46.34 150 PRO A C 1
ATOM 1165 O O . PRO A 1 150 ? 5.260 57.028 -12.473 1.00 46.34 150 PRO A O 1
ATOM 1168 N N . ALA A 1 151 ? 4.594 56.378 -10.415 1.00 48.72 151 ALA A N 1
ATOM 1169 C CA . ALA A 1 151 ? 3.272 56.993 -10.373 1.00 48.72 151 ALA A CA 1
ATOM 1170 C C . ALA A 1 151 ? 3.294 58.528 -10.489 1.00 48.72 151 ALA A C 1
ATOM 1172 O O . ALA A 1 151 ? 4.198 59.178 -9.960 1.00 48.72 151 ALA A O 1
ATOM 1173 N N . PRO A 1 152 ? 2.203 59.113 -11.009 1.00 44.31 152 PRO A N 1
ATOM 1174 C CA . PRO A 1 152 ? 1.694 60.364 -10.473 1.00 44.31 152 PRO A CA 1
ATOM 1175 C C . PRO A 1 152 ? 0.284 60.194 -9.893 1.00 44.31 152 PRO A C 1
ATOM 1177 O O . PRO A 1 152 ? -0.591 59.535 -10.452 1.00 44.31 152 PRO A O 1
ATOM 1180 N N . ALA A 1 153 ? 0.090 60.821 -8.738 1.00 47.59 153 ALA A N 1
ATOM 1181 C CA . ALA A 1 153 ? -1.180 60.960 -8.049 1.00 47.59 153 ALA A CA 1
ATOM 1182 C C . ALA A 1 153 ? -2.170 61.812 -8.854 1.00 47.59 153 ALA A C 1
ATOM 1184 O O . ALA A 1 153 ? -1.797 62.879 -9.343 1.00 47.59 153 ALA A O 1
ATOM 1185 N N . THR A 1 154 ? -3.448 61.421 -8.906 1.00 38.94 154 THR A N 1
ATOM 1186 C CA . THR A 1 154 ? -4.558 62.383 -9.014 1.00 38.94 154 THR A CA 1
ATOM 1187 C C . THR A 1 154 ? -5.881 61.788 -8.510 1.00 38.94 154 THR A C 1
ATOM 1189 O O . THR A 1 154 ? -6.143 60.598 -8.641 1.00 38.94 154 THR A O 1
ATOM 1192 N N . CYS A 1 155 ? -6.652 62.666 -7.871 1.00 37.84 155 CYS A N 1
ATOM 1193 C CA . CYS A 1 155 ? -7.877 62.516 -7.082 1.00 37.84 155 CYS A CA 1
ATOM 1194 C C . CYS A 1 155 ? -9.091 61.813 -7.742 1.00 37.84 155 CYS A C 1
ATOM 1196 O O . CYS A 1 155 ? -9.147 61.697 -8.965 1.00 37.84 155 CYS A O 1
ATOM 1198 N N . PRO A 1 156 ? -10.108 61.423 -6.934 1.00 57.28 156 PRO A N 1
ATOM 1199 C CA . PRO A 1 156 ? -11.330 60.761 -7.399 1.00 57.28 156 PRO A CA 1
ATOM 1200 C C . PRO A 1 156 ? -12.396 61.765 -7.869 1.00 57.28 156 PRO A C 1
ATOM 1202 O O . PRO A 1 156 ? -12.333 62.950 -7.524 1.00 57.28 156 PRO A O 1
ATOM 1205 N N . PRO A 1 157 ? -13.439 61.284 -8.568 1.00 53.09 157 PRO A N 1
ATOM 1206 C CA . PRO A 1 157 ? -14.773 61.577 -8.046 1.00 53.09 157 PRO A CA 1
ATOM 1207 C C . PRO A 1 157 ? -15.803 60.435 -8.125 1.00 53.09 157 PRO A C 1
ATOM 1209 O O . PRO A 1 157 ? -15.698 59.470 -8.872 1.00 53.09 157 PRO A O 1
ATOM 1212 N N . ALA A 1 158 ? -16.800 60.652 -7.272 1.00 41.97 158 ALA A N 1
ATOM 1213 C CA . ALA A 1 158 ? -18.049 59.969 -6.984 1.00 41.97 158 ALA A CA 1
ATOM 1214 C C . ALA A 1 158 ? -18.882 59.386 -8.143 1.00 41.97 158 ALA A C 1
ATOM 1216 O O . ALA A 1 158 ? -18.959 59.950 -9.229 1.00 41.97 158 ALA A O 1
ATOM 1217 N N . GLY A 1 159 ? -19.694 58.393 -7.756 1.00 35.00 159 GLY A N 1
ATOM 1218 C CA . GLY A 1 159 ? -21.094 58.275 -8.174 1.00 35.00 159 GLY A CA 1
ATOM 1219 C C . GLY A 1 159 ? -21.372 57.178 -9.194 1.00 35.00 159 GLY A C 1
ATOM 1220 O O . GLY A 1 159 ? -21.017 57.309 -10.354 1.00 35.00 159 GLY A O 1
ATOM 1221 N N . PHE A 1 160 ? -22.052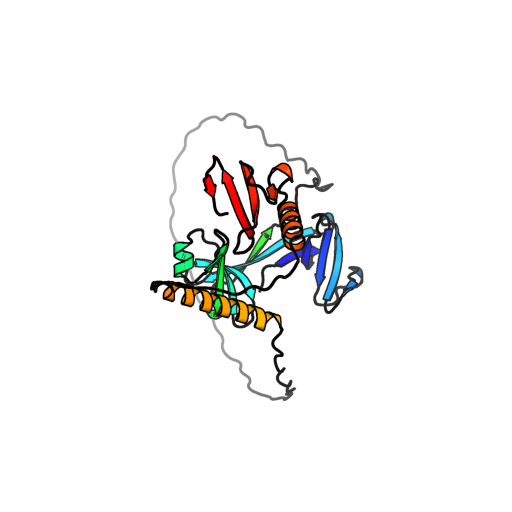 56.110 -8.784 1.00 40.62 160 PHE A N 1
ATOM 1222 C CA . PHE A 1 160 ? -23.504 55.963 -8.950 1.00 40.62 160 PHE A CA 1
ATOM 1223 C C . PHE A 1 160 ? -23.915 54.541 -8.549 1.00 40.62 160 PHE A C 1
ATOM 1225 O O . PHE A 1 160 ? -23.366 53.549 -9.022 1.00 40.62 160 PHE A O 1
ATOM 1232 N N . SER A 1 161 ? -24.884 54.474 -7.642 1.00 46.06 161 SER A N 1
ATOM 1233 C CA . SER A 1 161 ? -25.707 53.297 -7.394 1.00 46.06 161 SER A CA 1
ATOM 1234 C C . SER A 1 161 ? -26.549 52.991 -8.631 1.00 46.06 161 SER A C 1
ATOM 1236 O O . SER A 1 161 ? -27.084 53.927 -9.218 1.00 46.06 161 SER A O 1
ATOM 1238 N N . ASP A 1 162 ? -26.798 51.716 -8.923 1.00 39.84 162 ASP A N 1
ATOM 1239 C CA . ASP A 1 162 ? -28.192 51.295 -9.053 1.00 39.84 162 ASP A CA 1
ATOM 1240 C C . ASP A 1 162 ? -28.382 49.818 -8.705 1.00 39.84 162 ASP A C 1
ATOM 1242 O O . ASP A 1 162 ? -27.567 48.952 -9.023 1.00 39.84 162 ASP A O 1
ATOM 1246 N N . SER A 1 163 ? -29.465 49.574 -7.978 1.00 41.47 163 SER A N 1
ATOM 1247 C CA . SER A 1 163 ? -29.988 48.255 -7.644 1.00 41.47 163 SER A CA 1
ATOM 1248 C C . SER A 1 163 ? -30.973 47.837 -8.729 1.00 41.47 163 SER A C 1
ATOM 1250 O O . SER A 1 163 ? -31.607 48.698 -9.325 1.00 41.47 163 SER A O 1
ATOM 1252 N N . ALA A 1 164 ? -31.186 46.529 -8.891 1.00 46.44 164 ALA A N 1
ATOM 1253 C CA . ALA A 1 164 ? -32.510 45.884 -8.862 1.00 46.44 164 ALA A CA 1
ATOM 1254 C C . ALA A 1 164 ? -32.621 44.655 -9.796 1.00 46.44 164 ALA A C 1
ATOM 1256 O O . ALA A 1 164 ? -31.832 44.508 -10.729 1.00 46.44 164 ALA A O 1
ATOM 1257 N N . PRO A 1 165 ? -33.571 43.742 -9.502 1.00 56.81 165 PRO A N 1
ATOM 1258 C CA . PRO A 1 165 ? -33.468 42.321 -9.818 1.00 56.81 165 PRO A CA 1
ATOM 1259 C C . PRO A 1 165 ? -34.553 41.814 -10.786 1.00 56.81 165 PRO A C 1
ATOM 1261 O O . PRO A 1 165 ? -35.506 42.515 -11.112 1.00 56.81 165 PRO A O 1
ATOM 1264 N N . GLY A 1 166 ? -34.464 40.516 -11.091 1.00 34.00 166 GLY A N 1
ATOM 1265 C CA . GLY A 1 166 ? -35.627 39.657 -11.325 1.00 34.00 166 GLY A CA 1
ATOM 1266 C C . GLY A 1 166 ? -35.873 39.257 -12.777 1.00 34.00 166 GLY A C 1
ATOM 1267 O O . GLY A 1 166 ? -35.993 40.114 -13.643 1.00 34.00 166 GLY A O 1
ATOM 1268 N N . ALA A 1 167 ? -35.993 37.945 -13.007 1.00 40.72 167 ALA A N 1
ATOM 1269 C CA . ALA A 1 167 ? -37.133 37.320 -13.690 1.00 40.72 167 ALA A CA 1
ATOM 1270 C C . ALA A 1 167 ? -36.844 35.834 -13.982 1.00 40.72 167 ALA A C 1
ATOM 1272 O O . ALA A 1 167 ? -36.037 35.508 -14.852 1.00 40.72 167 ALA A O 1
ATOM 1273 N N . ASP A 1 168 ? -37.564 34.946 -13.292 1.00 43.00 168 ASP A N 1
ATOM 1274 C CA . ASP A 1 168 ? -37.991 33.657 -13.852 1.00 43.00 168 ASP A CA 1
ATOM 1275 C C . ASP A 1 168 ? -38.890 33.904 -15.083 1.00 43.00 168 ASP A C 1
ATOM 1277 O O . ASP A 1 168 ? -39.502 34.974 -15.198 1.00 43.00 168 ASP A O 1
ATOM 1281 N N . PRO A 1 169 ? -39.067 32.912 -15.974 1.00 57.44 169 PRO A N 1
ATOM 1282 C CA . PRO A 1 169 ? -40.302 32.141 -15.850 1.00 57.44 169 PRO A CA 1
ATOM 1283 C C . PRO A 1 169 ? -40.212 30.644 -16.197 1.00 57.44 169 PRO A C 1
ATOM 1285 O O . PRO A 1 169 ? -39.405 30.166 -16.990 1.00 57.44 169 PRO A O 1
ATOM 1288 N N . SER A 1 170 ? -41.174 29.951 -15.591 1.00 43.22 170 SER A N 1
ATOM 1289 C CA . SER A 1 170 ? -41.653 28.585 -15.797 1.00 43.22 170 SER A CA 1
ATOM 1290 C C . SER A 1 170 ? -41.873 28.138 -17.252 1.00 43.22 170 SER A C 1
ATOM 1292 O O . SER A 1 170 ? -42.337 28.911 -18.085 1.00 43.22 170 SER A O 1
ATOM 1294 N N . GLY A 1 171 ? -41.800 26.814 -17.452 1.00 33.88 171 GLY A N 1
ATOM 1295 C CA . GLY A 1 171 ? -42.875 26.074 -18.129 1.00 33.88 171 GLY A CA 1
ATOM 1296 C C . GLY A 1 171 ? -42.455 25.087 -19.222 1.00 33.88 171 GLY A C 1
ATOM 1297 O O . GLY A 1 171 ? -42.115 25.506 -20.322 1.00 33.88 171 GLY A O 1
ATOM 1298 N N . SER A 1 172 ? -42.624 23.781 -18.969 1.00 42.97 172 SER A N 1
ATOM 1299 C CA . SER A 1 172 ? -43.530 22.886 -19.733 1.00 42.97 172 SER A CA 1
ATOM 1300 C C . SER A 1 172 ? -43.075 21.420 -19.751 1.00 42.97 172 SER A C 1
ATOM 1302 O O . SER A 1 172 ? -41.970 21.090 -20.169 1.00 42.97 172 SER A O 1
ATOM 1304 N N . LEU A 1 173 ? -43.996 20.543 -19.339 1.00 45.09 173 LEU A N 1
ATOM 1305 C CA . LEU A 1 173 ? -44.007 19.095 -19.582 1.00 45.09 173 LEU A CA 1
ATOM 1306 C C . LEU A 1 173 ? -44.398 18.802 -21.045 1.00 45.09 173 LEU A C 1
ATOM 1308 O O . LEU A 1 173 ? -45.033 19.643 -21.685 1.00 45.09 173 LEU A O 1
ATOM 1312 N N . PRO A 1 174 ? -44.146 17.578 -21.541 1.00 50.78 174 PRO A N 1
ATOM 1313 C CA . PRO A 1 174 ? -45.307 16.714 -21.762 1.00 50.78 174 PRO A CA 1
ATOM 1314 C C . PRO A 1 174 ? -45.099 15.239 -21.384 1.00 50.78 174 PRO A C 1
ATOM 1316 O O . PRO A 1 174 ? -44.007 14.757 -21.096 1.00 50.78 174 PRO A O 1
ATOM 1319 N N . ALA A 1 175 ? -46.240 14.556 -21.363 1.00 37.94 175 ALA A N 1
ATOM 1320 C CA . ALA A 1 175 ? -46.491 13.206 -20.906 1.00 37.94 175 ALA A CA 1
ATOM 1321 C C . ALA A 1 175 ? -46.046 12.093 -21.873 1.00 37.94 175 ALA A C 1
ATOM 1323 O O . ALA A 1 175 ? -46.075 12.261 -23.086 1.00 37.94 175 ALA A O 1
ATOM 1324 N N . GLY A 1 176 ? -45.798 10.920 -21.279 1.00 34.41 176 GLY A N 1
ATOM 1325 C CA . GLY A 1 176 ? -46.399 9.646 -21.683 1.00 34.41 176 GLY A CA 1
ATOM 1326 C C . GLY A 1 176 ? -45.836 8.949 -22.915 1.00 34.41 176 GLY A C 1
ATOM 1327 O O . GLY A 1 176 ? -46.183 9.311 -24.024 1.00 34.41 176 GLY A O 1
ATOM 1328 N N . PHE A 1 177 ? -45.120 7.842 -22.705 1.00 36.09 177 PHE A N 1
ATOM 1329 C CA . PHE A 1 177 ? -45.280 6.622 -23.506 1.00 36.09 177 PHE A CA 1
ATOM 1330 C C . PHE A 1 177 ? -44.696 5.424 -22.741 1.00 36.09 177 PHE A C 1
ATOM 1332 O O . PHE A 1 177 ? -43.495 5.343 -22.499 1.00 36.09 177 PHE A O 1
ATOM 1339 N N . SER A 1 178 ? -45.564 4.492 -22.343 1.00 43.16 178 SER A N 1
ATOM 1340 C CA . SER A 1 178 ? -45.183 3.104 -22.054 1.00 43.16 178 SER A CA 1
ATOM 1341 C C . SER A 1 178 ? -45.075 2.334 -23.371 1.00 43.16 178 SER A C 1
ATOM 1343 O O . SER A 1 178 ? -45.784 2.651 -24.328 1.00 43.16 178 SER A O 1
ATOM 1345 N N . PRO A 1 179 ? -44.282 1.257 -23.399 1.00 52.34 179 PRO A N 1
ATOM 1346 C CA . PRO A 1 179 ? -44.943 -0.030 -23.584 1.00 52.34 179 PRO A CA 1
ATOM 1347 C C . PRO A 1 179 ? -44.399 -1.129 -22.666 1.00 52.34 179 PRO A C 1
ATOM 1349 O O . PRO A 1 179 ? -43.224 -1.184 -22.311 1.00 52.34 179 PRO A O 1
ATOM 1352 N N . ALA A 1 180 ? -45.313 -2.022 -22.305 1.00 37.53 180 ALA A N 1
ATOM 1353 C CA . ALA A 1 180 ? -45.040 -3.282 -21.646 1.00 37.53 180 ALA A CA 1
ATOM 1354 C C . ALA A 1 180 ? -44.660 -4.366 -22.668 1.00 37.53 180 ALA A C 1
ATOM 1356 O O . ALA A 1 180 ? -45.285 -4.465 -23.720 1.00 37.53 180 ALA A O 1
ATOM 1357 N N . GLY A 1 181 ? -43.728 -5.232 -22.260 1.00 33.16 181 GLY A N 1
ATOM 1358 C CA . GLY A 1 181 ? -43.763 -6.674 -22.516 1.00 33.16 181 GLY A CA 1
ATOM 1359 C C . GLY A 1 181 ? -43.149 -7.188 -23.818 1.00 33.16 181 GLY A C 1
ATOM 1360 O O . GLY A 1 181 ? -43.716 -7.002 -24.886 1.00 33.16 181 GLY A O 1
ATOM 1361 N N . LEU A 1 182 ? -42.077 -7.980 -23.694 1.00 37.09 182 LEU A N 1
ATOM 1362 C CA . LEU A 1 182 ? -42.063 -9.395 -24.099 1.00 37.09 182 LEU A CA 1
ATOM 1363 C C . LEU A 1 182 ? -40.754 -10.085 -23.669 1.00 37.09 182 LEU A C 1
ATOM 1365 O O . LEU A 1 182 ? -39.673 -9.507 -23.707 1.00 37.09 182 LEU A O 1
ATOM 1369 N N . ASN A 1 183 ? -40.925 -11.325 -23.213 1.00 38.97 183 ASN A N 1
ATOM 1370 C CA . ASN A 1 183 ? -39.927 -12.299 -22.774 1.00 38.97 183 ASN A CA 1
ATOM 1371 C C . ASN A 1 183 ? -38.784 -12.512 -23.782 1.00 38.97 183 ASN A C 1
ATOM 1373 O O . ASN A 1 183 ? -39.069 -12.589 -24.971 1.00 38.97 183 ASN A O 1
ATOM 1377 N N . ASP A 1 184 ? -37.577 -12.848 -23.307 1.00 36.03 184 ASP A N 1
ATOM 1378 C CA . ASP 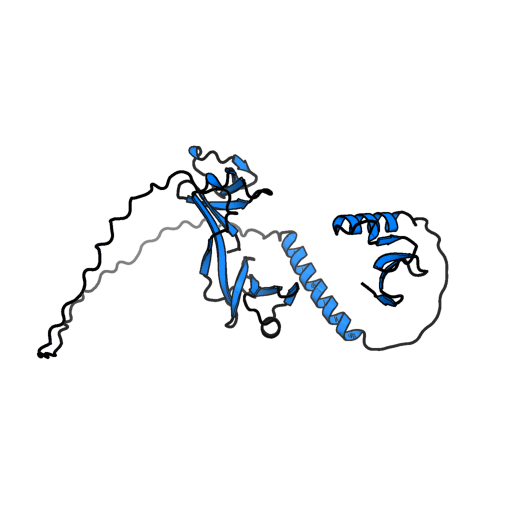A 1 184 ? -37.049 -14.194 -23.581 1.00 36.03 184 ASP A CA 1
ATOM 1379 C C . ASP A 1 184 ? -35.966 -14.643 -22.585 1.00 36.03 184 ASP A C 1
ATOM 1381 O O . ASP A 1 184 ? -35.219 -13.863 -21.999 1.00 36.03 184 ASP A O 1
ATOM 1385 N N . ARG A 1 185 ? -35.957 -15.954 -22.378 1.00 38.97 185 ARG A N 1
ATOM 1386 C CA . ARG A 1 185 ? -35.159 -16.758 -21.465 1.00 38.97 185 ARG A CA 1
ATOM 1387 C C . ARG A 1 185 ? -33.729 -16.914 -21.976 1.00 38.97 185 ARG A C 1
ATOM 1389 O O . ARG A 1 185 ? -33.527 -17.239 -23.139 1.00 38.97 185 ARG A O 1
ATOM 1396 N N . SER A 1 186 ? -32.754 -16.881 -21.070 1.00 38.00 186 SER A N 1
ATOM 1397 C CA . SER A 1 186 ? -31.575 -17.762 -21.118 1.00 38.00 186 SER A CA 1
ATOM 1398 C C . SER A 1 186 ? -30.900 -17.779 -19.751 1.00 38.00 186 SER A C 1
ATOM 1400 O O . SER A 1 186 ? -30.052 -16.952 -19.433 1.00 38.00 186 SER A O 1
ATOM 1402 N N . GLY A 1 187 ? -31.332 -18.723 -18.914 1.00 34.41 187 GLY A N 1
ATOM 1403 C CA . GLY A 1 187 ? -30.620 -19.091 -17.701 1.00 34.41 187 GLY A CA 1
ATOM 1404 C C . GLY A 1 187 ? -29.421 -19.961 -18.060 1.00 34.41 187 GLY A C 1
ATOM 1405 O O . GLY A 1 187 ? -29.595 -21.082 -18.532 1.00 34.41 187 GLY A O 1
ATOM 1406 N N . VAL A 1 188 ? -28.218 -19.459 -17.798 1.00 34.97 188 VAL A N 1
ATOM 1407 C CA . VAL A 1 188 ? -27.024 -20.290 -17.627 1.00 34.97 188 VAL A CA 1
ATOM 1408 C C . VAL A 1 188 ? -26.737 -20.310 -16.132 1.00 34.97 188 VAL A C 1
ATOM 1410 O O . VAL A 1 188 ? -26.218 -19.352 -15.565 1.00 34.97 188 VAL A O 1
ATOM 1413 N N . ALA A 1 189 ? -27.161 -21.391 -15.483 1.00 36.56 189 ALA A N 1
ATOM 1414 C CA . ALA A 1 189 ? -26.829 -21.679 -14.099 1.00 36.56 189 ALA A CA 1
ATOM 1415 C C . ALA A 1 189 ? -25.342 -22.057 -14.016 1.00 36.56 189 ALA A C 1
ATOM 1417 O O . ALA A 1 189 ? -24.947 -23.148 -14.427 1.00 36.56 189 ALA A O 1
ATOM 1418 N N . LEU A 1 190 ? -24.519 -21.144 -13.501 1.00 39.72 190 LEU A N 1
ATOM 1419 C CA . LEU A 1 190 ? -23.171 -21.454 -13.027 1.00 39.72 190 LEU A CA 1
ATOM 1420 C C . LEU A 1 190 ? -23.285 -22.175 -11.669 1.00 39.72 190 LEU A C 1
ATOM 1422 O O . LEU A 1 190 ? -24.036 -21.712 -10.806 1.00 39.72 190 LEU A O 1
ATOM 1426 N N . PRO A 1 191 ? -22.587 -23.305 -11.455 1.00 43.31 191 PRO A N 1
ATOM 1427 C CA . PRO A 1 191 ? -22.588 -23.987 -10.165 1.00 43.31 191 PRO A CA 1
ATOM 1428 C C . PRO A 1 191 ? -21.891 -23.125 -9.094 1.00 43.31 191 PRO A C 1
ATOM 1430 O O . PRO A 1 191 ? -20.957 -22.390 -9.424 1.00 43.31 191 PRO A O 1
ATOM 1433 N N . PRO A 1 192 ? -22.297 -23.217 -7.812 1.00 39.31 192 PRO A N 1
ATOM 1434 C CA . PRO A 1 192 ? -21.615 -22.520 -6.731 1.00 39.31 192 PRO A CA 1
ATOM 1435 C C . PRO A 1 192 ? -20.178 -23.036 -6.622 1.00 39.31 192 PRO A C 1
ATOM 1437 O O . PRO A 1 192 ? -19.940 -24.229 -6.412 1.00 39.31 192 PRO A O 1
ATOM 1440 N N . ALA A 1 193 ? -19.217 -22.128 -6.783 1.00 37.47 193 ALA A N 1
ATOM 1441 C CA . ALA A 1 193 ? -17.825 -22.392 -6.480 1.00 37.47 193 ALA A CA 1
ATOM 1442 C C . ALA A 1 193 ? -17.724 -22.715 -4.985 1.00 37.47 193 ALA A C 1
ATOM 1444 O O . ALA A 1 193 ? -17.942 -21.860 -4.133 1.00 37.47 193 ALA A O 1
ATOM 1445 N N . ALA A 1 194 ? -17.430 -23.974 -4.666 1.00 41.72 194 ALA A N 1
ATOM 1446 C CA . ALA A 1 194 ? -17.020 -24.357 -3.329 1.00 41.72 194 ALA A CA 1
ATOM 1447 C C . ALA A 1 194 ? -15.697 -23.637 -3.027 1.00 41.72 194 ALA A C 1
ATOM 1449 O O . ALA A 1 194 ? -14.644 -24.023 -3.541 1.00 41.72 194 ALA A O 1
ATOM 1450 N N . GLU A 1 195 ? -15.778 -22.566 -2.240 1.00 41.81 195 GLU A N 1
ATOM 1451 C CA . GLU A 1 195 ? -14.645 -21.796 -1.737 1.00 41.81 195 GLU A CA 1
ATOM 1452 C C . GLU A 1 195 ? -13.690 -22.726 -0.986 1.00 41.81 195 GLU A C 1
ATOM 1454 O O . GLU A 1 195 ? -13.902 -23.130 0.161 1.00 41.81 195 GLU A O 1
ATOM 1459 N N . ARG A 1 196 ? -12.604 -23.103 -1.659 1.00 47.03 196 ARG A N 1
ATOM 1460 C CA . ARG A 1 196 ? -11.441 -23.671 -0.993 1.00 47.03 196 ARG A CA 1
ATOM 1461 C C . ARG A 1 196 ? -10.736 -22.523 -0.287 1.00 47.03 196 ARG A C 1
ATOM 1463 O O . ARG A 1 196 ? -9.977 -21.801 -0.926 1.00 47.03 196 ARG A O 1
ATOM 1470 N N . ARG A 1 197 ? -11.003 -22.386 1.016 1.00 44.56 197 ARG A N 1
ATOM 1471 C CA . ARG A 1 197 ? -10.254 -21.518 1.936 1.00 44.56 197 ARG A CA 1
ATOM 1472 C C . ARG A 1 197 ? -8.763 -21.635 1.646 1.00 44.56 197 ARG A C 1
ATOM 1474 O O . ARG A 1 197 ? -8.201 -22.733 1.717 1.00 44.56 197 ARG A O 1
ATOM 1481 N N . LEU A 1 198 ? -8.145 -20.523 1.268 1.00 46.16 198 LEU A N 1
ATOM 1482 C CA . LEU A 1 198 ? -6.721 -20.498 0.961 1.00 46.16 198 LEU A CA 1
ATOM 1483 C C . LEU A 1 198 ? -5.928 -20.602 2.278 1.00 46.16 198 LEU A C 1
ATOM 1485 O O . LEU A 1 198 ? -6.361 -20.065 3.299 1.00 46.16 198 LEU A O 1
ATOM 1489 N N . PRO A 1 199 ? -4.752 -21.258 2.293 1.00 53.03 199 PRO A N 1
ATOM 1490 C CA . PRO A 1 199 ? -3.966 -21.490 3.513 1.00 53.03 199 PRO A CA 1
ATOM 1491 C C . PRO A 1 199 ? -3.627 -20.222 4.320 1.00 53.03 199 PRO A C 1
ATOM 1493 O O . PRO A 1 199 ? -3.390 -20.309 5.524 1.00 53.03 199 PRO A O 1
ATOM 1496 N N . LEU A 1 200 ? -3.634 -19.046 3.680 1.00 50.59 200 LEU A N 1
ATOM 1497 C CA . LEU A 1 200 ? -3.351 -17.758 4.317 1.00 50.59 200 LEU A CA 1
ATOM 1498 C C . LEU A 1 200 ? -4.482 -17.288 5.252 1.00 50.59 200 LEU A C 1
ATOM 1500 O O . LEU A 1 200 ? -4.203 -16.735 6.313 1.00 50.59 200 LEU A O 1
ATOM 1504 N N . GLU A 1 201 ? -5.747 -17.566 4.913 1.00 49.41 201 GLU A N 1
ATOM 1505 C CA . GLU A 1 201 ? -6.914 -17.218 5.745 1.00 49.41 201 GLU A CA 1
ATOM 1506 C C . GLU A 1 201 ? -6.916 -18.000 7.062 1.00 49.41 201 GLU A C 1
ATOM 1508 O O . GLU A 1 201 ? -7.265 -17.470 8.119 1.00 49.41 201 GLU A O 1
ATOM 1513 N N . ALA A 1 202 ? -6.487 -19.265 7.009 1.00 48.78 202 ALA A N 1
ATOM 1514 C CA . ALA A 1 202 ? -6.317 -20.095 8.194 1.00 48.78 202 ALA A CA 1
ATOM 1515 C C . ALA A 1 202 ? -5.182 -19.563 9.081 1.00 48.78 202 ALA A C 1
ATOM 1517 O O . ALA A 1 202 ? -5.364 -19.460 10.290 1.00 48.78 202 ALA A O 1
ATOM 1518 N N . ALA A 1 203 ? -4.055 -19.152 8.489 1.00 50.34 203 ALA A N 1
ATOM 1519 C CA . ALA A 1 203 ? -2.914 -18.614 9.229 1.00 50.34 203 ALA A CA 1
ATOM 1520 C C . ALA A 1 203 ? -3.220 -17.259 9.896 1.00 50.34 203 ALA A C 1
ATOM 1522 O O . ALA A 1 203 ? -2.839 -17.050 11.047 1.00 50.34 203 ALA A O 1
ATOM 1523 N N . ALA A 1 204 ? -3.950 -16.366 9.220 1.00 50.53 204 ALA A N 1
ATOM 1524 C CA . ALA A 1 204 ? -4.341 -15.068 9.772 1.00 50.53 204 ALA A CA 1
ATOM 1525 C C . ALA A 1 204 ? -5.376 -15.204 10.904 1.00 50.53 204 ALA A C 1
ATOM 1527 O O . ALA A 1 204 ? -5.232 -14.580 11.957 1.00 50.53 204 ALA A O 1
ATOM 1528 N N . MET A 1 205 ? -6.382 -16.076 10.742 1.00 53.31 205 MET A N 1
ATOM 1529 C CA . MET A 1 205 ? -7.337 -16.370 11.820 1.00 53.31 205 MET A CA 1
ATOM 1530 C C . MET A 1 205 ? -6.676 -17.085 13.002 1.00 53.31 205 MET A C 1
ATOM 1532 O O . MET A 1 205 ? -7.016 -16.813 14.153 1.00 53.31 205 MET A O 1
ATOM 1536 N N . GLU A 1 206 ? -5.716 -17.974 12.746 1.00 50.38 206 GLU A N 1
ATOM 1537 C CA . GLU A 1 206 ? -4.983 -18.668 13.800 1.00 50.38 206 GLU A CA 1
ATOM 1538 C C . GLU A 1 206 ? -4.023 -17.727 14.545 1.00 50.38 206 GLU A C 1
ATOM 1540 O O . GLU A 1 206 ? -3.926 -17.805 15.770 1.00 50.38 206 GLU A O 1
ATOM 1545 N N . ALA A 1 207 ? -3.385 -16.776 13.854 1.00 49.38 207 ALA A N 1
ATOM 1546 C CA . ALA A 1 207 ? -2.605 -15.713 14.483 1.00 49.38 207 ALA A CA 1
ATOM 1547 C C . ALA A 1 207 ? -3.492 -14.827 15.378 1.00 49.38 207 ALA A C 1
ATOM 1549 O O . ALA A 1 207 ? -3.207 -14.675 16.567 1.00 49.38 207 ALA A O 1
ATOM 1550 N N . ALA A 1 208 ? -4.628 -14.343 14.864 1.00 52.34 208 ALA A N 1
ATOM 1551 C CA . ALA A 1 208 ? -5.572 -13.530 15.635 1.00 52.34 208 ALA A CA 1
ATOM 1552 C C . ALA A 1 208 ? -6.133 -14.274 16.869 1.00 52.34 208 ALA A C 1
ATOM 1554 O O . ALA A 1 208 ? -6.228 -13.707 17.961 1.00 52.34 208 ALA A O 1
ATOM 1555 N N . ALA A 1 209 ? -6.449 -15.568 16.735 1.00 50.72 209 ALA A N 1
ATOM 1556 C CA . ALA A 1 209 ? -6.935 -16.395 17.841 1.00 50.72 209 ALA A CA 1
ATOM 1557 C C . ALA A 1 209 ? -5.855 -16.668 18.905 1.00 50.72 209 ALA A C 1
ATOM 1559 O O . ALA A 1 209 ? -6.146 -16.631 20.105 1.00 50.72 209 ALA A O 1
ATOM 1560 N N . ARG A 1 210 ? -4.599 -16.901 18.494 1.00 50.84 210 ARG A N 1
ATOM 1561 C CA . ARG A 1 210 ? -3.465 -17.111 19.412 1.00 50.84 210 ARG A CA 1
ATOM 1562 C C . ARG A 1 210 ? -3.168 -15.865 20.249 1.00 50.84 210 ARG A C 1
ATOM 1564 O O . ARG A 1 210 ? -2.899 -16.002 21.442 1.00 50.84 210 ARG A O 1
ATOM 1571 N N . HIS A 1 211 ? -3.289 -14.667 19.678 1.00 51.28 211 HIS A N 1
ATOM 1572 C CA . HIS A 1 211 ? -3.073 -13.419 20.417 1.00 51.28 211 HIS A CA 1
ATOM 1573 C C . HIS A 1 211 ? -4.207 -13.102 21.404 1.00 51.28 211 HIS A C 1
ATOM 1575 O O . HIS A 1 211 ? -3.933 -12.675 22.526 1.00 51.28 211 HIS A O 1
ATOM 1581 N N . ARG A 1 212 ? -5.465 -13.425 21.067 1.00 49.75 212 ARG A N 1
ATOM 1582 C CA . ARG A 1 212 ? -6.598 -13.304 22.006 1.00 49.75 212 ARG A CA 1
ATOM 1583 C C . ARG A 1 212 ? -6.450 -14.232 23.220 1.00 49.75 212 ARG A C 1
ATOM 1585 O O . ARG A 1 212 ? -6.697 -13.816 24.348 1.00 49.75 212 ARG A O 1
ATOM 1592 N N . ALA A 1 213 ? -5.968 -15.458 23.006 1.00 46.34 213 ALA A N 1
ATOM 1593 C CA . ALA A 1 213 ? -5.695 -16.410 24.085 1.00 46.34 213 ALA A CA 1
ATOM 1594 C C . ALA A 1 213 ? -4.472 -16.030 24.947 1.00 46.34 213 ALA A C 1
ATOM 1596 O O . ALA A 1 213 ? -4.413 -16.398 26.122 1.00 46.34 213 ALA A O 1
ATOM 1597 N N . ALA A 1 214 ? -3.495 -15.307 24.388 1.00 46.12 214 ALA A N 1
ATOM 1598 C CA . ALA A 1 214 ? -2.345 -14.793 25.133 1.00 46.12 214 ALA A CA 1
ATOM 1599 C C . ALA A 1 214 ? -2.742 -13.632 26.066 1.00 46.12 214 ALA A C 1
ATOM 1601 O O . ALA A 1 214 ? -2.363 -13.645 27.236 1.00 46.12 214 ALA A O 1
ATOM 1602 N N . ALA A 1 215 ? -3.590 -12.710 25.598 1.00 46.84 215 ALA A N 1
ATOM 1603 C CA . ALA A 1 215 ? -4.108 -11.599 26.404 1.00 46.84 215 ALA A CA 1
ATOM 1604 C C . ALA A 1 215 ? -4.986 -12.065 27.591 1.00 46.84 215 ALA A C 1
ATOM 1606 O O . ALA A 1 215 ? -4.937 -11.493 28.682 1.00 46.84 215 ALA A O 1
ATOM 1607 N N . GLU A 1 216 ? -5.746 -13.155 27.429 1.00 44.66 216 GLU A N 1
ATOM 1608 C CA . GLU A 1 216 ? -6.539 -13.736 28.527 1.00 44.66 216 GLU A CA 1
ATOM 1609 C C . GLU A 1 216 ? -5.691 -14.485 29.572 1.00 44.66 216 GLU A C 1
ATOM 1611 O O . GLU A 1 216 ? -6.070 -14.547 30.745 1.00 44.66 216 GLU A O 1
ATOM 1616 N N . ARG A 1 217 ? -4.529 -15.041 29.195 1.00 47.16 217 ARG A N 1
ATOM 1617 C CA . ARG A 1 217 ? -3.627 -15.727 30.144 1.00 47.16 217 ARG A CA 1
ATOM 1618 C C . ARG A 1 217 ? -2.873 -14.759 31.047 1.00 47.16 217 ARG A C 1
ATOM 1620 O O . ARG A 1 217 ? -2.694 -15.075 32.224 1.00 47.16 217 ARG A O 1
ATOM 1627 N N . ASP A 1 218 ? -2.513 -13.587 30.534 1.00 44.84 218 ASP A N 1
ATOM 1628 C CA . ASP A 1 218 ? -1.823 -12.550 31.312 1.00 44.84 218 ASP A CA 1
ATOM 1629 C C . ASP A 1 218 ? -2.714 -11.992 32.440 1.00 44.84 218 ASP A C 1
ATOM 1631 O O . ASP A 1 218 ? -2.256 -11.649 33.527 1.00 44.84 218 ASP A O 1
ATOM 1635 N N . SER A 1 219 ? -4.034 -12.051 32.244 1.00 44.16 219 SER A N 1
ATOM 1636 C CA . SER A 1 219 ? -5.037 -11.619 33.225 1.00 44.16 219 SER A CA 1
ATOM 1637 C C . SER A 1 219 ? -5.217 -12.587 34.410 1.00 44.16 219 SER A C 1
ATOM 1639 O O . SER A 1 219 ? -5.803 -12.221 35.429 1.00 44.16 219 SER A O 1
ATOM 1641 N N . ARG A 1 220 ? -4.742 -13.842 34.309 1.00 42.44 220 ARG A N 1
ATOM 1642 C CA . ARG A 1 220 ? -4.986 -14.903 35.313 1.00 42.44 220 ARG A CA 1
ATOM 1643 C C . ARG A 1 220 ? -3.753 -15.267 36.152 1.00 42.44 220 ARG A C 1
ATOM 1645 O O . ARG A 1 220 ? -3.887 -16.006 37.127 1.00 42.44 220 ARG A O 1
ATOM 1652 N N . ALA A 1 221 ? -2.572 -14.743 35.823 1.00 43.62 221 ALA A N 1
ATOM 1653 C CA . ALA A 1 221 ? -1.300 -15.115 36.455 1.00 43.62 221 ALA A CA 1
ATOM 1654 C C . ALA A 1 221 ? -0.981 -14.389 37.787 1.00 43.62 221 ALA A C 1
ATOM 1656 O O . ALA A 1 221 ? 0.085 -14.597 38.360 1.00 43.62 221 ALA A O 1
ATOM 1657 N N . ALA A 1 222 ? -1.903 -13.593 38.340 1.00 41.97 222 ALA A N 1
ATOM 1658 C CA . ALA A 1 222 ? -1.708 -12.850 39.592 1.00 41.97 222 ALA A CA 1
ATOM 1659 C C . ALA A 1 222 ? -2.186 -13.597 40.864 1.00 41.97 222 ALA A C 1
ATOM 1661 O O . ALA A 1 222 ? -2.930 -13.047 41.677 1.00 41.97 222 ALA A O 1
ATOM 1662 N N . ARG A 1 223 ? -1.764 -14.852 41.082 1.00 39.31 223 ARG A N 1
ATOM 1663 C CA . ARG A 1 223 ? -1.829 -15.500 42.415 1.00 39.31 223 ARG A CA 1
ATOM 1664 C C . ARG A 1 223 ? -0.537 -16.270 42.700 1.00 39.31 223 ARG A C 1
ATOM 1666 O O . ARG A 1 223 ? -0.206 -17.160 41.920 1.00 39.31 223 ARG A O 1
ATOM 1673 N N . PRO A 1 224 ? 0.168 -16.003 43.816 1.00 42.22 224 PRO A N 1
ATOM 1674 C CA . PRO A 1 224 ? 1.371 -16.742 44.163 1.00 42.22 224 PRO A CA 1
ATOM 1675 C C . PRO A 1 224 ? 1.016 -18.012 44.949 1.00 42.22 224 PRO A C 1
ATOM 1677 O O . PRO A 1 224 ? 0.155 -17.992 45.830 1.00 42.22 224 PRO A O 1
ATOM 1680 N N . ALA A 1 225 ? 1.711 -19.112 44.659 1.00 38.12 225 ALA A N 1
ATOM 1681 C CA . ALA A 1 225 ? 1.747 -20.309 45.500 1.00 38.12 225 ALA A CA 1
ATOM 1682 C C . ALA A 1 225 ? 3.192 -20.855 45.584 1.00 38.12 225 ALA A C 1
ATOM 1684 O O . ALA A 1 225 ? 3.965 -20.643 44.647 1.00 38.12 225 ALA A O 1
ATOM 1685 N N . PRO A 1 226 ? 3.582 -21.495 46.708 1.00 40.16 226 PRO A N 1
ATOM 1686 C CA . PRO A 1 226 ? 4.979 -21.638 47.115 1.00 40.16 226 PRO A CA 1
ATOM 1687 C C . PRO A 1 226 ? 5.671 -22.929 46.637 1.00 40.16 226 PRO A C 1
ATOM 1689 O O . PRO A 1 226 ? 5.082 -23.802 46.006 1.00 40.16 226 PRO A O 1
ATOM 1692 N N . ALA A 1 227 ? 6.966 -22.985 46.956 1.00 41.38 227 ALA A N 1
ATOM 1693 C CA . ALA A 1 227 ? 8.051 -23.729 46.323 1.00 41.38 227 ALA A CA 1
ATOM 1694 C C . ALA A 1 227 ? 8.311 -25.187 46.775 1.00 41.38 227 ALA A C 1
ATOM 1696 O O . ALA A 1 227 ? 7.971 -25.575 47.892 1.00 41.38 227 ALA A O 1
ATOM 1697 N N . SER A 1 228 ? 9.135 -25.863 45.944 1.00 38.12 228 SER A N 1
ATOM 1698 C CA . SER A 1 228 ? 10.094 -26.980 46.197 1.00 38.12 228 SER A CA 1
ATOM 1699 C C . SER A 1 228 ? 9.708 -28.371 45.648 1.00 38.12 228 SER A C 1
ATOM 1701 O O . SER A 1 228 ? 8.523 -28.673 45.572 1.00 38.12 228 SER A O 1
ATOM 1703 N N . PRO A 1 229 ? 10.667 -29.311 45.428 1.00 45.12 229 PRO A N 1
ATOM 1704 C CA . PRO A 1 229 ? 12.013 -29.201 44.834 1.00 45.12 229 PRO A CA 1
ATOM 1705 C C . PRO A 1 229 ? 12.303 -30.275 43.732 1.00 45.12 229 PRO A C 1
ATOM 1707 O O . PRO A 1 229 ? 11.559 -31.233 43.544 1.00 45.12 229 PRO A O 1
ATOM 1710 N N . ALA A 1 230 ? 13.423 -30.108 43.008 1.00 39.62 230 ALA A N 1
ATOM 1711 C CA . ALA A 1 230 ? 14.036 -31.025 42.011 1.00 39.62 230 ALA A CA 1
ATOM 1712 C C . ALA A 1 230 ? 14.530 -32.370 42.645 1.00 39.62 230 ALA A C 1
ATOM 1714 O O . ALA A 1 230 ? 14.478 -32.434 43.875 1.00 39.62 230 ALA A O 1
ATOM 1715 N N . PRO A 1 231 ? 15.091 -33.410 41.940 1.00 55.88 231 PRO A N 1
ATOM 1716 C CA . PRO A 1 231 ? 15.789 -33.392 40.627 1.00 55.88 231 PRO A CA 1
ATOM 1717 C C . PRO A 1 231 ? 15.721 -34.675 39.732 1.00 55.88 231 PRO A C 1
ATOM 1719 O O . PRO A 1 231 ? 15.335 -35.747 40.187 1.00 55.88 231 PRO A O 1
ATOM 1722 N N . ARG A 1 232 ? 16.245 -34.621 38.485 1.00 36.53 232 ARG A N 1
ATOM 1723 C CA . ARG A 1 232 ? 17.262 -35.582 37.960 1.00 36.53 232 ARG A CA 1
ATOM 1724 C C . ARG A 1 232 ? 17.716 -35.325 36.507 1.00 36.53 232 ARG A C 1
ATOM 1726 O O . ARG A 1 232 ? 16.930 -35.304 35.571 1.00 36.53 232 ARG A O 1
ATOM 1733 N N . ARG A 1 233 ? 19.047 -35.239 36.376 1.00 47.09 233 ARG A N 1
ATOM 1734 C CA . ARG A 1 233 ? 19.935 -35.331 35.196 1.00 47.09 233 ARG A CA 1
ATOM 1735 C C . ARG A 1 233 ? 19.373 -36.022 33.940 1.00 47.09 233 ARG A C 1
ATOM 1737 O O . ARG A 1 233 ? 19.119 -37.224 33.980 1.00 47.09 233 ARG A O 1
ATOM 1744 N N . ARG A 1 234 ? 19.543 -35.363 32.787 1.00 38.28 234 ARG A N 1
ATOM 1745 C CA . ARG A 1 234 ? 20.128 -35.985 31.583 1.00 38.28 234 ARG A CA 1
ATOM 1746 C C . ARG A 1 234 ? 21.093 -35.021 30.891 1.00 38.28 234 ARG A C 1
ATOM 1748 O O . ARG A 1 234 ? 20.808 -33.845 30.731 1.00 38.28 234 ARG A O 1
ATOM 1755 N N . ARG A 1 235 ? 22.266 -35.559 30.547 1.00 48.44 235 ARG A N 1
ATOM 1756 C CA . ARG A 1 235 ? 23.293 -34.937 29.708 1.00 48.44 235 ARG A CA 1
ATOM 1757 C C . ARG A 1 235 ? 22.797 -34.931 28.262 1.00 48.44 235 ARG A C 1
ATOM 1759 O O . ARG A 1 235 ? 22.407 -35.989 27.776 1.00 48.44 235 ARG A O 1
ATOM 1766 N N . SER A 1 236 ? 22.922 -33.808 27.570 1.00 43.44 236 SER A N 1
ATOM 1767 C CA . SER A 1 236 ? 22.968 -33.770 26.109 1.00 43.44 236 SER A CA 1
ATOM 1768 C C . SER A 1 236 ? 23.939 -32.680 25.683 1.00 43.44 236 SER A C 1
ATOM 1770 O O . SER A 1 236 ? 23.838 -31.526 26.089 1.00 43.44 236 SER A O 1
ATOM 1772 N N . ALA A 1 237 ? 24.939 -33.107 24.926 1.00 50.34 237 ALA A N 1
ATOM 1773 C CA . ALA A 1 237 ? 25.941 -32.270 24.312 1.00 50.34 237 ALA A CA 1
ATOM 1774 C C . ALA A 1 237 ? 25.294 -31.363 23.259 1.00 50.34 237 ALA A C 1
ATOM 1776 O O . ALA A 1 237 ? 24.743 -31.885 22.299 1.00 50.34 237 ALA A O 1
ATOM 1777 N N . GLN A 1 238 ? 25.395 -30.041 23.434 1.00 54.41 238 GLN A N 1
ATOM 1778 C CA . GLN A 1 238 ? 25.560 -29.072 22.337 1.00 54.41 238 GLN A CA 1
ATOM 1779 C C . GLN A 1 238 ? 25.834 -27.648 22.874 1.00 54.41 238 GLN A C 1
ATOM 1781 O O . GLN A 1 238 ? 24.969 -26.783 22.824 1.00 54.41 238 GLN A O 1
ATOM 1786 N N . PRO A 1 239 ? 27.045 -27.361 23.386 1.00 52.62 239 PRO A N 1
ATOM 1787 C CA . PRO A 1 239 ? 27.429 -25.992 23.750 1.00 52.62 239 PRO A CA 1
ATOM 1788 C C . PRO A 1 239 ? 27.733 -25.087 22.537 1.00 52.62 239 PRO A C 1
ATOM 1790 O O . PRO A 1 239 ? 27.836 -23.877 22.700 1.00 52.62 239 PRO A O 1
ATOM 1793 N N . VAL A 1 240 ? 27.875 -25.653 21.328 1.00 60.84 240 VAL A N 1
ATOM 1794 C CA . VAL A 1 240 ? 28.332 -24.925 20.125 1.00 60.84 240 VAL A CA 1
ATOM 1795 C C . VAL A 1 240 ? 27.177 -24.268 19.357 1.00 60.84 240 VAL A C 1
ATOM 1797 O O . VAL A 1 240 ? 27.339 -23.176 18.826 1.00 60.84 240 VAL A O 1
ATOM 1800 N N . ALA A 1 241 ? 25.988 -24.881 19.337 1.00 76.44 241 ALA A N 1
ATOM 1801 C CA . ALA A 1 241 ? 24.881 -24.412 18.498 1.00 76.44 241 ALA A CA 1
ATOM 1802 C C . ALA A 1 241 ? 24.356 -23.028 18.923 1.00 76.44 241 ALA A C 1
ATOM 1804 O O . ALA A 1 241 ? 24.204 -22.146 18.086 1.00 76.44 241 ALA A O 1
ATOM 1805 N N . THR A 1 242 ? 24.146 -22.800 20.222 1.00 79.31 242 THR A N 1
ATOM 1806 C CA . THR A 1 242 ? 23.592 -21.529 20.722 1.00 79.31 242 THR A CA 1
ATOM 1807 C C . THR A 1 242 ? 24.560 -20.356 20.563 1.00 79.31 242 THR A C 1
ATOM 1809 O O . THR A 1 242 ? 24.132 -19.237 20.303 1.00 79.31 242 THR A O 1
ATOM 1812 N N . GLN A 1 243 ? 25.868 -20.606 20.678 1.00 83.81 243 GLN A N 1
ATOM 1813 C CA . GLN A 1 243 ? 26.896 -19.578 20.486 1.00 83.81 243 GLN A CA 1
ATOM 1814 C C . GLN A 1 243 ? 26.986 -19.148 19.016 1.00 83.81 243 GLN A C 1
ATOM 1816 O O . GLN A 1 243 ? 27.075 -17.954 18.741 1.00 83.81 243 GLN A O 1
ATOM 1821 N N . CYS A 1 244 ? 26.894 -20.102 18.079 1.00 84.81 244 CYS A N 1
ATOM 1822 C CA . CYS A 1 244 ? 26.837 -19.807 16.646 1.00 84.81 244 CYS A CA 1
ATOM 1823 C C . CYS A 1 244 ? 25.584 -19.004 16.279 1.00 84.81 244 CYS A C 1
ATOM 1825 O O . CYS A 1 244 ? 25.703 -17.992 15.598 1.00 84.81 244 CYS A O 1
ATOM 1827 N N . ILE A 1 245 ? 24.413 -19.404 16.788 1.00 87.00 245 ILE A N 1
ATOM 1828 C CA . ILE A 1 245 ? 23.149 -18.690 16.546 1.00 87.00 245 ILE A CA 1
ATOM 1829 C C . ILE A 1 245 ? 23.226 -17.253 17.078 1.00 87.00 245 ILE A C 1
ATOM 1831 O O . ILE A 1 245 ? 22.799 -16.322 16.407 1.00 87.00 245 ILE A O 1
ATOM 1835 N N . PHE A 1 246 ? 23.801 -17.043 18.264 1.00 86.06 246 PHE A N 1
ATOM 1836 C CA . PHE A 1 246 ? 23.948 -15.701 18.828 1.00 86.06 246 PHE A CA 1
ATOM 1837 C C . PHE A 1 246 ? 24.877 -14.805 17.994 1.00 86.06 246 PHE A C 1
ATOM 1839 O O . PHE A 1 246 ? 24.536 -13.653 17.743 1.00 86.06 246 PHE A O 1
ATOM 1846 N N . ALA A 1 247 ? 26.013 -15.332 17.525 1.00 85.81 247 ALA A N 1
ATOM 1847 C CA . ALA A 1 247 ? 26.917 -14.589 16.644 1.00 85.81 247 ALA A CA 1
ATOM 1848 C C . ALA A 1 247 ? 26.256 -14.244 15.296 1.00 85.81 247 ALA A C 1
ATOM 1850 O O . ALA A 1 247 ? 26.412 -13.135 14.793 1.00 85.81 247 ALA A O 1
ATOM 1851 N N . GLU A 1 248 ? 25.469 -15.166 14.737 1.00 89.88 248 GLU A N 1
ATOM 1852 C CA . GLU A 1 248 ? 24.714 -14.944 13.501 1.00 89.88 248 GLU A CA 1
ATOM 1853 C C . GLU A 1 248 ? 23.642 -13.857 13.673 1.00 89.88 248 GLU A C 1
ATOM 1855 O O . GLU A 1 248 ? 23.540 -12.948 12.850 1.00 89.88 248 GLU A O 1
ATOM 1860 N N . LEU A 1 249 ? 22.892 -13.889 14.779 1.00 90.88 249 LEU A N 1
ATOM 1861 C CA . LEU A 1 249 ? 21.907 -12.855 15.101 1.00 90.88 249 LEU A CA 1
ATOM 1862 C C . LEU A 1 249 ? 22.560 -11.485 15.332 1.00 90.88 249 LEU A C 1
ATOM 1864 O O . LEU A 1 249 ? 22.030 -10.475 14.870 1.00 90.88 249 LEU A O 1
ATOM 1868 N N . ALA A 1 250 ? 23.721 -11.439 15.994 1.00 86.81 250 ALA A N 1
ATOM 1869 C CA . ALA A 1 250 ? 24.483 -10.205 16.171 1.00 86.81 250 ALA A CA 1
ATOM 1870 C C . ALA A 1 250 ? 24.944 -9.625 14.822 1.00 86.81 250 ALA A C 1
ATOM 1872 O O . ALA A 1 250 ? 24.801 -8.424 14.590 1.00 86.81 250 ALA A O 1
ATOM 1873 N N . ALA A 1 251 ? 25.407 -10.478 13.902 1.00 84.38 251 ALA A N 1
ATOM 1874 C CA . ALA A 1 251 ? 25.788 -10.071 12.553 1.00 84.38 251 ALA A CA 1
ATOM 1875 C C . ALA A 1 251 ? 24.592 -9.543 11.739 1.00 84.38 251 ALA A C 1
ATOM 1877 O O . ALA A 1 251 ? 24.711 -8.507 11.084 1.00 84.38 251 ALA A O 1
ATOM 1878 N N . LEU A 1 252 ? 23.427 -10.199 11.818 1.00 89.81 252 LEU A N 1
ATOM 1879 C CA . LEU A 1 252 ? 22.189 -9.736 11.174 1.00 89.81 252 LEU A CA 1
ATOM 1880 C C . LEU A 1 252 ? 21.719 -8.379 11.713 1.00 89.81 252 LEU A C 1
ATOM 1882 O O . LEU A 1 252 ? 21.205 -7.560 10.955 1.00 89.81 252 LEU A O 1
ATOM 1886 N N . ALA A 1 253 ? 21.934 -8.123 13.002 1.00 88.38 253 ALA A N 1
ATOM 1887 C CA . ALA A 1 253 ? 21.651 -6.841 13.639 1.00 88.38 253 ALA A CA 1
ATOM 1888 C C . ALA A 1 253 ? 22.754 -5.784 13.413 1.00 88.38 253 ALA A C 1
ATOM 1890 O O . ALA A 1 253 ? 22.684 -4.701 13.993 1.00 88.38 253 ALA A O 1
ATOM 1891 N N . ALA A 1 254 ? 23.772 -6.085 12.594 1.00 88.94 254 ALA A N 1
ATOM 1892 C CA . ALA A 1 254 ? 24.941 -5.239 12.349 1.00 88.94 254 ALA A CA 1
ATOM 1893 C C . ALA A 1 254 ? 25.692 -4.820 13.634 1.00 88.94 254 ALA A C 1
ATOM 1895 O O . ALA A 1 254 ? 26.312 -3.756 13.689 1.00 88.94 254 ALA A O 1
ATOM 1896 N N . ILE A 1 255 ? 25.655 -5.662 14.672 1.00 85.00 255 ILE A N 1
ATOM 1897 C CA . ILE A 1 255 ? 26.395 -5.460 15.919 1.00 85.00 255 ILE A CA 1
ATOM 1898 C C . ILE A 1 255 ? 27.835 -5.952 15.690 1.00 85.00 255 ILE A C 1
ATOM 1900 O O . ILE A 1 255 ? 28.027 -7.131 15.384 1.00 85.00 255 ILE A O 1
ATOM 1904 N N . PRO A 1 256 ? 28.864 -5.092 15.818 1.00 83.88 256 PRO A N 1
ATOM 1905 C CA . PRO A 1 256 ? 30.245 -5.510 15.599 1.00 83.88 256 PRO A CA 1
ATOM 1906 C C . PRO A 1 256 ? 30.691 -6.516 16.666 1.00 83.88 256 PRO A C 1
ATOM 1908 O O . PRO A 1 256 ? 30.229 -6.462 17.804 1.00 83.88 256 PRO A O 1
ATOM 1911 N N . GLU A 1 257 ? 31.656 -7.381 16.339 1.00 83.31 257 GLU A N 1
ATOM 1912 C CA . GLU A 1 257 ? 32.198 -8.378 17.283 1.00 83.31 257 GLU A CA 1
ATOM 1913 C C . GLU A 1 257 ? 32.775 -7.752 18.562 1.00 83.31 257 GLU A C 1
ATOM 1915 O O . GLU A 1 257 ? 32.789 -8.379 19.614 1.00 83.31 257 GLU A O 1
ATOM 1920 N N . SER A 1 258 ? 33.199 -6.487 18.505 1.00 85.12 258 SER A N 1
ATOM 1921 C CA . SER A 1 258 ? 33.652 -5.735 19.679 1.00 85.12 258 SER A CA 1
ATOM 1922 C C . SER A 1 258 ? 32.525 -5.317 20.631 1.00 85.12 258 SER A C 1
ATOM 1924 O O . SER A 1 258 ? 32.812 -4.863 21.734 1.00 85.12 258 SER A O 1
ATOM 1926 N N . ALA A 1 259 ? 31.262 -5.402 20.204 1.00 86.19 259 ALA A N 1
ATOM 1927 C CA . ALA A 1 259 ? 30.083 -4.969 20.954 1.00 86.19 259 ALA A CA 1
ATOM 1928 C C . ALA A 1 259 ? 29.267 -6.138 21.536 1.00 86.19 259 ALA A C 1
ATOM 1930 O O . ALA A 1 259 ? 28.226 -5.906 22.156 1.00 86.19 259 ALA A O 1
ATOM 1931 N N . TYR A 1 260 ? 29.732 -7.383 21.390 1.00 89.00 260 TYR A N 1
ATOM 1932 C CA . TYR A 1 260 ? 29.147 -8.539 22.068 1.00 89.00 260 TYR A CA 1
ATOM 1933 C C . TYR A 1 260 ? 30.216 -9.493 22.617 1.00 89.00 260 TYR A C 1
ATOM 1935 O O . TYR A 1 260 ? 31.345 -9.537 22.139 1.00 89.00 260 TYR A O 1
ATOM 1943 N N . ALA A 1 261 ? 29.866 -10.270 23.641 1.00 89.38 261 ALA A N 1
ATOM 1944 C CA . ALA A 1 261 ? 30.754 -11.243 24.269 1.00 89.38 261 ALA A CA 1
ATOM 1945 C C . ALA A 1 261 ? 30.027 -12.566 24.544 1.00 89.38 261 ALA A C 1
ATOM 1947 O O . ALA A 1 261 ? 28.862 -12.589 24.941 1.00 89.38 261 ALA A O 1
ATOM 1948 N N . ILE A 1 262 ? 30.724 -13.688 24.350 1.00 88.81 262 ILE A N 1
ATOM 1949 C CA . ILE A 1 262 ? 30.185 -15.037 24.565 1.00 88.81 262 ILE A CA 1
ATOM 1950 C C . ILE A 1 262 ? 30.960 -15.707 25.698 1.00 88.81 262 ILE A C 1
ATOM 1952 O O . ILE A 1 262 ? 32.182 -15.811 25.659 1.00 88.81 262 ILE A O 1
ATOM 1956 N N . GLY A 1 263 ? 30.243 -16.183 26.714 1.00 84.88 263 GLY A N 1
ATOM 1957 C CA . GLY A 1 263 ? 30.816 -16.901 27.854 1.00 84.88 263 GLY A CA 1
ATOM 1958 C C . GLY A 1 263 ? 31.500 -16.017 28.901 1.00 84.88 263 GLY A C 1
ATOM 1959 O O . GLY A 1 263 ? 31.881 -16.530 29.952 1.00 84.88 263 GLY A O 1
ATOM 1960 N N . ALA A 1 264 ? 31.612 -14.709 28.662 1.00 82.56 264 ALA A N 1
ATOM 1961 C CA . ALA A 1 264 ? 32.160 -13.733 29.597 1.00 82.56 264 ALA A CA 1
ATOM 1962 C C . ALA A 1 264 ? 31.295 -12.467 29.625 1.00 82.56 264 ALA A C 1
ATOM 1964 O O . ALA A 1 264 ? 30.726 -12.075 28.609 1.00 82.56 264 ALA A O 1
ATOM 1965 N N . ALA A 1 265 ? 31.209 -11.831 30.794 1.00 82.25 265 ALA A N 1
ATOM 1966 C CA . ALA A 1 265 ? 30.579 -10.525 30.939 1.00 82.25 265 ALA A CA 1
ATOM 1967 C C . ALA A 1 265 ? 31.611 -9.432 30.627 1.00 82.25 265 ALA A C 1
ATOM 1969 O O . ALA A 1 265 ? 32.631 -9.343 31.313 1.00 82.25 265 ALA A O 1
ATOM 1970 N N . VAL A 1 266 ? 31.346 -8.622 29.604 1.00 84.12 266 VAL A N 1
ATOM 1971 C CA . VAL A 1 266 ? 32.187 -7.495 29.184 1.00 84.12 266 VAL A CA 1
ATOM 1972 C C . VAL A 1 266 ? 31.361 -6.219 29.278 1.00 84.12 266 VAL A C 1
ATOM 1974 O O . VAL A 1 266 ? 30.264 -6.147 28.730 1.00 84.12 266 VAL A O 1
ATOM 1977 N N . ASP A 1 267 ? 31.873 -5.228 30.004 1.00 81.81 267 ASP A N 1
ATOM 1978 C CA . ASP A 1 267 ? 31.186 -3.949 30.188 1.00 81.81 267 ASP A CA 1
ATOM 1979 C C . ASP A 1 267 ? 31.033 -3.213 28.850 1.00 81.81 267 ASP A C 1
ATOM 1981 O O . ASP A 1 267 ? 31.966 -3.152 28.050 1.00 81.81 267 ASP A O 1
ATOM 1985 N N . GLY A 1 268 ? 29.839 -2.683 28.598 1.00 81.31 268 GLY A N 1
ATOM 1986 C CA . GLY A 1 268 ? 29.477 -2.041 27.337 1.00 81.31 268 GLY A CA 1
ATOM 1987 C C . GLY A 1 268 ? 29.152 -3.000 26.187 1.00 81.31 268 GLY A C 1
ATOM 1988 O O . GLY A 1 268 ? 28.912 -2.523 25.080 1.00 81.31 268 GLY A O 1
ATOM 1989 N N . ALA A 1 269 ? 29.119 -4.317 26.421 1.00 85.88 269 ALA A N 1
ATOM 1990 C CA . ALA A 1 269 ? 28.811 -5.317 25.400 1.00 85.88 269 ALA A CA 1
ATOM 1991 C C . ALA A 1 269 ? 27.534 -6.115 25.717 1.00 85.88 269 ALA A C 1
ATOM 1993 O O . ALA A 1 269 ? 27.160 -6.320 26.879 1.00 85.88 269 ALA A O 1
ATOM 1994 N N . LEU A 1 270 ? 26.891 -6.624 24.664 1.00 87.38 270 LEU A N 1
ATOM 1995 C CA . LEU A 1 270 ? 25.819 -7.611 24.772 1.00 87.38 270 LEU A CA 1
ATOM 1996 C C . LEU A 1 270 ? 26.424 -8.982 25.104 1.00 87.38 270 LEU A C 1
ATOM 1998 O O . LEU A 1 270 ? 27.200 -9.533 24.326 1.00 87.38 270 LEU A O 1
ATOM 2002 N N . CYS A 1 271 ? 26.096 -9.540 26.263 1.00 88.88 271 CYS A N 1
ATOM 2003 C CA . CYS A 1 271 ? 26.758 -10.727 26.792 1.00 88.88 271 CYS A CA 1
ATOM 2004 C C . CYS A 1 271 ? 25.829 -11.939 26.774 1.00 88.88 271 CYS A C 1
ATOM 2006 O O . CYS A 1 271 ? 24.756 -11.889 27.368 1.00 88.88 271 CYS A O 1
ATOM 2008 N N . LEU A 1 272 ? 26.273 -13.045 26.173 1.00 88.75 272 LEU A N 1
ATOM 2009 C CA . LEU A 1 272 ? 25.625 -14.354 26.277 1.00 88.75 272 LEU A CA 1
ATOM 2010 C C . LEU A 1 272 ? 26.368 -15.213 27.308 1.00 88.75 272 LEU A C 1
ATOM 2012 O O . LEU A 1 272 ? 27.479 -15.680 27.044 1.00 88.75 272 LEU A O 1
ATOM 2016 N N . VAL A 1 273 ? 25.762 -15.467 28.470 1.00 87.69 273 VAL A N 1
ATOM 2017 C CA . VAL A 1 273 ? 26.393 -16.237 29.558 1.00 87.69 273 VAL A CA 1
ATOM 2018 C C . VAL A 1 273 ? 25.643 -17.551 29.806 1.00 87.69 273 VAL A C 1
ATOM 2020 O O . VAL A 1 273 ? 24.415 -17.543 29.912 1.00 87.69 273 VAL A O 1
ATOM 2023 N N . PRO A 1 274 ? 26.346 -18.697 29.911 1.00 84.00 274 PRO A N 1
ATOM 2024 C CA . PRO A 1 274 ? 25.715 -19.961 30.273 1.00 84.00 274 PRO A CA 1
ATOM 2025 C C . PRO A 1 274 ? 25.285 -19.951 31.747 1.00 84.00 274 PRO A C 1
ATOM 2027 O O . PRO A 1 274 ? 26.078 -19.652 32.641 1.00 84.00 274 PRO A O 1
ATOM 2030 N N . THR A 1 275 ? 24.040 -20.337 32.008 1.00 84.69 275 THR A N 1
ATOM 2031 C CA . THR A 1 275 ? 23.462 -20.486 33.348 1.00 84.69 275 THR A CA 1
ATOM 2032 C C . THR A 1 275 ? 22.958 -21.919 33.561 1.00 84.69 275 THR A C 1
ATOM 2034 O O . THR A 1 275 ? 22.777 -22.674 32.604 1.00 84.69 275 THR A O 1
ATOM 2037 N N . PRO A 1 276 ? 22.687 -22.345 34.810 1.00 74.19 276 PRO A N 1
ATOM 2038 C CA . PRO A 1 276 ? 22.106 -23.666 35.072 1.00 74.19 276 PRO A CA 1
ATOM 2039 C C . PRO A 1 276 ? 20.732 -23.892 34.417 1.00 74.19 276 PRO A C 1
ATOM 2041 O O . PRO A 1 276 ? 20.326 -25.041 34.257 1.00 74.19 276 PRO A O 1
ATOM 2044 N N . ALA A 1 277 ? 20.024 -22.813 34.063 1.00 79.44 277 ALA A N 1
ATOM 2045 C CA . ALA A 1 277 ? 18.718 -22.843 33.409 1.00 79.44 277 ALA A CA 1
ATOM 2046 C C . ALA A 1 277 ? 18.794 -22.724 31.872 1.00 79.44 277 ALA A C 1
ATOM 2048 O O . ALA A 1 277 ? 17.781 -22.930 31.209 1.00 79.44 277 ALA A O 1
ATOM 2049 N N . GLY A 1 278 ? 19.963 -22.416 31.296 1.00 85.31 278 GLY A N 1
ATOM 2050 C CA . GLY A 1 278 ? 20.127 -22.228 29.854 1.00 85.31 278 GLY A CA 1
ATOM 2051 C C . GLY A 1 278 ? 21.192 -21.188 29.515 1.00 85.31 278 GLY A C 1
ATOM 2052 O O . GLY A 1 278 ? 22.310 -21.251 30.018 1.00 85.31 278 GLY A O 1
ATOM 2053 N N . TYR A 1 279 ? 20.851 -20.243 28.645 1.00 84.06 279 TYR A N 1
ATOM 2054 C CA . TYR A 1 279 ? 21.680 -19.079 28.342 1.00 84.06 279 TYR A CA 1
ATOM 2055 C C . TYR A 1 279 ? 20.902 -17.812 28.664 1.00 84.06 279 TYR A C 1
ATOM 2057 O O . TYR A 1 279 ? 19.696 -17.750 28.438 1.00 84.06 279 TYR A O 1
ATOM 2065 N N . GLU A 1 280 ? 21.606 -16.817 29.179 1.00 85.56 280 GLU A N 1
ATOM 2066 C CA . GLU A 1 280 ? 21.056 -15.508 29.509 1.00 85.56 280 GLU A CA 1
ATOM 2067 C C . GLU A 1 280 ? 21.770 -14.458 28.658 1.00 85.56 280 GLU A C 1
ATOM 2069 O O . GLU A 1 280 ? 23.000 -14.500 28.532 1.00 85.56 280 GLU A O 1
ATOM 2074 N N . VAL A 1 281 ? 20.993 -13.561 28.048 1.00 87.25 281 VAL A N 1
ATOM 2075 C CA . VAL A 1 281 ? 21.493 -12.416 27.285 1.00 87.25 281 VAL A CA 1
ATOM 2076 C C . VAL A 1 281 ? 21.226 -11.164 28.102 1.00 87.25 281 VAL A C 1
ATOM 2078 O O . VAL A 1 281 ? 20.085 -10.904 28.465 1.00 87.25 281 VAL A O 1
ATOM 2081 N N . PHE A 1 282 ? 22.265 -10.391 28.388 1.00 83.44 282 PHE A N 1
ATOM 2082 C CA . PHE A 1 282 ? 22.127 -9.122 29.100 1.00 83.44 282 PHE A CA 1
ATOM 2083 C C . PHE A 1 282 ? 23.144 -8.105 28.591 1.00 83.44 282 PHE A C 1
ATOM 2085 O O . PHE A 1 282 ? 24.197 -8.462 28.061 1.00 83.44 282 PHE A O 1
ATOM 2092 N N . SER A 1 283 ? 22.855 -6.823 28.793 1.00 83.38 283 SER A N 1
ATOM 2093 C CA . SER A 1 283 ? 23.822 -5.748 28.596 1.00 83.38 283 SER A CA 1
ATOM 2094 C C . SER A 1 283 ? 24.501 -5.469 29.931 1.00 83.38 283 SER A C 1
ATOM 2096 O O . SER A 1 283 ? 23.839 -5.132 30.917 1.00 83.38 283 SER A O 1
ATOM 2098 N N . ALA A 1 284 ? 25.825 -5.596 29.985 1.00 73.50 284 ALA A N 1
ATOM 2099 C CA . ALA A 1 284 ? 26.589 -5.090 31.119 1.00 73.50 284 ALA A CA 1
ATOM 2100 C C . ALA A 1 284 ? 26.837 -3.595 30.893 1.00 73.50 284 ALA A C 1
ATOM 2102 O O . ALA A 1 284 ? 27.433 -3.223 29.887 1.00 73.50 284 ALA A O 1
ATOM 2103 N N . ALA A 1 285 ? 26.335 -2.735 31.778 1.00 72.00 285 ALA A N 1
ATOM 2104 C CA . ALA A 1 285 ? 26.613 -1.303 31.724 1.00 72.00 285 ALA A CA 1
ATOM 2105 C C . ALA A 1 285 ? 26.909 -0.777 33.131 1.00 72.00 285 ALA A C 1
ATOM 2107 O O . ALA A 1 285 ? 26.035 -0.777 34.001 1.00 72.00 285 ALA A O 1
ATOM 2108 N N . GLY A 1 286 ? 28.148 -0.339 33.366 1.00 59.62 286 GLY A N 1
ATOM 2109 C CA . GLY A 1 286 ? 28.568 0.237 34.644 1.00 59.62 286 GLY A CA 1
ATOM 2110 C C . GLY A 1 286 ? 28.515 -0.763 35.802 1.00 59.62 286 GLY A C 1
ATOM 2111 O O . GLY A 1 286 ? 28.190 -0.390 36.928 1.00 59.62 286 GLY A O 1
ATOM 2112 N N . GLY A 1 287 ? 28.768 -2.047 35.524 1.00 60.66 287 GLY A N 1
ATOM 2113 C CA . GLY A 1 287 ? 28.721 -3.126 36.521 1.00 60.66 287 GLY A CA 1
ATOM 2114 C C . GLY A 1 287 ? 27.312 -3.580 36.929 1.00 60.66 287 GLY A C 1
ATOM 2115 O O . GLY A 1 287 ? 27.181 -4.484 37.754 1.00 60.66 287 GLY A O 1
ATOM 2116 N N . LEU A 1 288 ? 26.261 -3.003 36.342 1.00 59.16 288 LEU A N 1
ATOM 2117 C CA . LEU A 1 288 ? 24.875 -3.430 36.521 1.00 59.16 288 LEU A CA 1
ATOM 2118 C C . LEU A 1 288 ? 24.436 -4.268 35.316 1.00 59.16 288 LEU A C 1
ATOM 2120 O O . LEU A 1 288 ? 24.627 -3.872 34.164 1.00 59.16 288 LEU A O 1
ATOM 2124 N N . ARG A 1 289 ? 23.846 -5.438 35.590 1.00 69.00 289 ARG A N 1
ATOM 2125 C CA . ARG A 1 289 ? 23.192 -6.257 34.564 1.00 69.00 289 ARG A CA 1
ATOM 2126 C C . ARG A 1 289 ? 21.865 -5.606 34.210 1.00 69.00 289 ARG A C 1
ATOM 2128 O O . ARG A 1 289 ? 21.041 -5.378 35.095 1.00 69.00 289 ARG A O 1
ATOM 2135 N N . ARG A 1 290 ? 21.682 -5.286 32.936 1.00 65.94 290 ARG A N 1
ATOM 2136 C CA . ARG A 1 290 ? 20.394 -4.880 32.388 1.00 65.94 290 ARG A CA 1
ATOM 2137 C C . ARG A 1 290 ? 19.890 -5.993 31.491 1.00 65.94 290 ARG A C 1
ATOM 2139 O O . ARG A 1 290 ? 20.560 -6.326 30.512 1.00 65.94 290 ARG A O 1
ATOM 2146 N N . ASP A 1 291 ? 18.739 -6.543 31.852 1.00 61.88 291 ASP A N 1
ATOM 2147 C CA . ASP A 1 291 ? 17.993 -7.443 30.981 1.00 61.88 291 ASP A CA 1
ATOM 2148 C C . ASP A 1 291 ? 17.609 -6.651 29.723 1.00 61.88 291 ASP A C 1
ATOM 2150 O O . ASP A 1 291 ? 17.173 -5.498 29.825 1.00 61.88 291 ASP A O 1
ATOM 2154 N N . VAL A 1 292 ? 17.889 -7.233 28.557 1.00 58.78 292 VAL A N 1
ATOM 2155 C CA . VAL A 1 292 ? 17.673 -6.629 27.230 1.00 58.78 292 VAL A CA 1
ATOM 2156 C C . VAL A 1 292 ? 16.373 -7.144 26.642 1.00 58.78 292 VAL A C 1
ATOM 2158 O O . VAL A 1 292 ? 16.138 -8.368 26.751 1.00 58.78 292 VAL A O 1
#

pLDDT: mean 71.5, std 22.61, range [33.16, 97.31]

Secondary structure (DSSP, 8-state):
---EEEEEETTEEEEEEE-TTSSEEEEEESSPPPGGG-PEEETTEEEEEEETTSSSEEEEEEEEEEETTEEEEEEEE-SSEEEEEE-SS-HHHHHHHT-EEEETTEEEEEEEGGGEEEEEEEEEE-------PPS-----PPPPPPP-PPP--------------------------------------PPP------HHHHHHHHHHHHHHHHHHHHTT------------------HHHHHHHHHHHHHHTT--GGGEEESS--TTSEEEEEETTEEEEEEEETTEEEE-

Foldseek 3Di:
DAKFKWFAAPNDIFTWDQDPVSFKIKGKAQDDDPCVVVWDDDDNITIDMDTPVNTPFMWIFWWWWDAPRFIWTFHDDPPQKTKIWGPDQDPVVLVVSPWDDPDDSTTIDIDGPVNTHPTDTDIGGDDRPPDDDDPDPDPPPDDDDDDDDDDDDDDDDDDDDDDDDDDDDDDDDDDDDDDDDDDDDDDDDDDDPPDPPDVVNVVVVVVVVVVVVVVVVVVVPPDDDDDDDDDDDDDDDDPPPVVVVVVVVCVVVVNDPVQAEECDQDENHFYWHQDPVGTATFHHHPNDTHRD